Protein AF-A0A377WGK5-F1 (afdb_monomer_lite)

Structure (mmCIF, N/CA/C/O backbone):
data_AF-A0A377WGK5-F1
#
_entry.id   AF-A0A377WGK5-F1
#
loop_
_atom_site.group_PDB
_atom_site.id
_atom_site.type_symbol
_atom_site.label_atom_id
_atom_site.label_alt_id
_atom_site.label_comp_id
_atom_site.label_asym_id
_atom_site.label_entity_id
_atom_site.label_seq_id
_atom_site.pdbx_PDB_ins_code
_atom_site.Cartn_x
_atom_site.Cartn_y
_atom_site.Cartn_z
_atom_site.occupancy
_atom_site.B_iso_or_equiv
_atom_site.auth_seq_id
_atom_site.auth_comp_id
_atom_site.auth_asym_id
_atom_site.auth_atom_id
_atom_site.pdbx_PDB_model_num
ATOM 1 N N . MET A 1 1 ? -34.699 2.064 48.244 1.00 60.91 1 MET A N 1
ATOM 2 C CA . MET A 1 1 ? -34.444 1.030 47.220 1.00 60.91 1 MET A CA 1
ATOM 3 C C . MET A 1 1 ? -35.767 0.337 46.938 1.00 60.91 1 MET A C 1
ATOM 5 O O . MET A 1 1 ? -36.383 -0.138 47.883 1.00 60.91 1 MET A O 1
ATOM 9 N N . LYS A 1 2 ? -36.258 0.365 45.698 1.00 53.97 2 LYS A N 1
ATOM 10 C CA . LYS A 1 2 ? -37.488 -0.344 45.308 1.00 53.97 2 LYS A CA 1
ATOM 11 C C . LYS A 1 2 ? -37.060 -1.555 44.486 1.00 53.97 2 LYS A C 1
ATOM 13 O O . LYS A 1 2 ? -36.268 -1.407 43.558 1.00 53.97 2 LYS A O 1
ATOM 18 N N . VAL A 1 3 ? -37.519 -2.740 44.867 1.00 64.25 3 VAL A N 1
ATOM 19 C CA . VAL A 1 3 ? -37.313 -3.968 44.096 1.00 64.25 3 VAL A CA 1
ATOM 20 C C . VAL A 1 3 ? -38.584 -4.193 43.298 1.00 64.25 3 VAL A C 1
ATOM 22 O O . VAL A 1 3 ? -39.666 -4.269 43.876 1.00 64.25 3 VAL A O 1
ATOM 25 N N . GLU A 1 4 ? -38.460 -4.245 41.978 1.00 62.44 4 GLU A N 1
ATOM 26 C CA . GLU A 1 4 ? -39.562 -4.644 41.106 1.00 62.44 4 GLU A CA 1
ATOM 27 C C . GLU A 1 4 ? -39.314 -6.080 40.639 1.00 62.44 4 GLU A C 1
ATOM 29 O O . GLU A 1 4 ? -38.192 -6.452 40.284 1.00 62.44 4 GLU A O 1
ATOM 34 N N . THR A 1 5 ? -40.356 -6.907 40.672 1.00 58.53 5 THR A N 1
ATOM 35 C CA . THR A 1 5 ? -40.299 -8.280 40.169 1.00 58.53 5 THR A CA 1
ATOM 36 C C . THR A 1 5 ? -40.848 -8.290 38.748 1.00 58.53 5 THR A C 1
ATOM 38 O O . THR A 1 5 ? -42.031 -8.039 38.533 1.00 58.53 5 THR A O 1
ATOM 41 N N . VAL A 1 6 ? -39.995 -8.593 37.768 1.00 58.38 6 VAL A N 1
ATOM 42 C CA . VAL A 1 6 ? -40.409 -8.830 36.376 1.00 58.38 6 VAL A CA 1
ATOM 43 C C . VAL A 1 6 ? -40.090 -10.288 36.049 1.00 58.38 6 VAL A C 1
ATOM 45 O O . VAL A 1 6 ? -38.928 -10.688 36.089 1.00 58.38 6 VAL A O 1
ATOM 48 N N . ASN A 1 7 ? -41.115 -11.103 35.771 1.00 66.69 7 ASN A N 1
ATOM 49 C CA . ASN A 1 7 ? -40.999 -12.544 35.485 1.00 66.69 7 ASN A CA 1
ATOM 50 C C . ASN A 1 7 ? -40.177 -13.342 36.527 1.00 66.69 7 ASN A C 1
ATOM 52 O O . ASN A 1 7 ? -39.335 -14.161 36.166 1.00 66.69 7 ASN A O 1
ATOM 56 N N . GLY A 1 8 ? -40.376 -13.086 37.827 1.00 69.00 8 GLY A N 1
ATOM 57 C CA . GLY A 1 8 ? -39.708 -13.824 38.914 1.00 69.00 8 GLY A CA 1
ATOM 58 C C . GLY A 1 8 ? -38.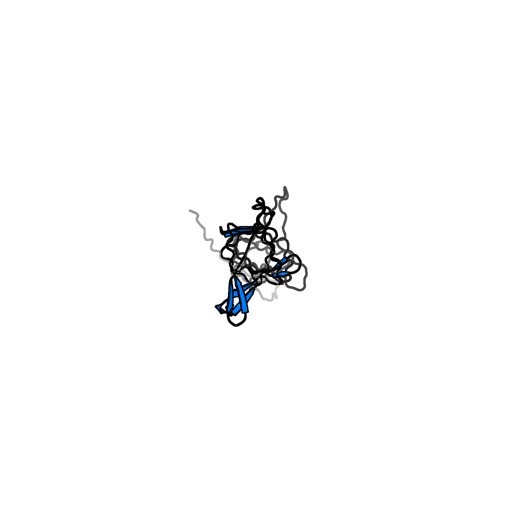241 -13.448 39.171 1.00 69.00 8 GLY A C 1
ATOM 59 O O . GLY A 1 8 ? -37.626 -13.999 40.080 1.00 69.00 8 GLY A O 1
ATOM 60 N N . LYS A 1 9 ? -37.675 -12.492 38.419 1.00 63.09 9 LYS A N 1
ATOM 61 C CA . LYS A 1 9 ? -36.360 -11.901 38.709 1.00 63.09 9 LYS A CA 1
ATOM 62 C C . LYS A 1 9 ? -36.531 -10.583 39.459 1.00 63.09 9 LYS A C 1
ATOM 64 O O . LYS A 1 9 ? -37.219 -9.678 38.988 1.00 63.09 9 LYS A O 1
ATOM 69 N N . ASN A 1 10 ? -35.872 -10.476 40.610 1.00 60.62 10 ASN A N 1
ATOM 70 C CA . ASN A 1 10 ? -35.786 -9.244 41.387 1.00 60.62 10 ASN A CA 1
ATOM 71 C C . ASN A 1 10 ? -34.774 -8.301 40.724 1.00 60.62 10 ASN A C 1
ATOM 73 O O . ASN A 1 10 ? -33.584 -8.609 40.681 1.00 60.62 10 ASN A O 1
ATOM 77 N N . VAL A 1 11 ? -35.231 -7.156 40.214 1.00 61.03 11 VAL A N 1
ATOM 78 C CA . VAL A 1 11 ? -34.357 -6.053 39.787 1.00 61.03 11 VAL A CA 1
ATOM 79 C C . VAL A 1 11 ? -34.409 -4.970 40.860 1.00 61.03 11 VAL A C 1
ATOM 81 O O . VAL A 1 11 ? -35.431 -4.317 41.064 1.00 61.03 11 VAL A O 1
ATOM 84 N N . GLY A 1 12 ? -33.315 -4.833 41.608 1.00 59.84 12 GLY A N 1
ATOM 85 C CA . GLY A 1 12 ? -33.169 -3.806 42.635 1.00 59.84 12 GLY A CA 1
ATOM 86 C C . GLY A 1 12 ? -32.758 -2.470 42.024 1.00 59.84 12 GLY A C 1
ATOM 87 O O . GLY A 1 12 ? -31.771 -2.405 41.297 1.00 59.84 12 GLY A O 1
ATOM 88 N N . ALA A 1 13 ? -33.493 -1.401 42.336 1.00 57.22 13 ALA A N 1
ATOM 89 C CA . ALA A 1 13 ? -33.131 -0.036 41.969 1.00 57.22 13 ALA A CA 1
ATOM 90 C C . ALA A 1 13 ? -32.652 0.745 43.205 1.00 57.22 13 ALA A C 1
ATOM 92 O O . ALA A 1 13 ? -33.430 1.024 44.128 1.00 57.22 13 ALA A O 1
ATOM 93 N N . GLY A 1 14 ? -31.367 1.101 43.212 1.00 57.69 14 GLY A N 1
ATOM 94 C CA . GLY A 1 14 ? -30.753 2.002 44.185 1.00 57.69 14 GLY A CA 1
ATOM 95 C C . GLY A 1 14 ? -29.230 1.951 44.120 1.00 57.69 14 GLY A C 1
ATOM 96 O O . GLY A 1 14 ? -28.654 0.869 44.162 1.00 57.69 14 GLY A O 1
ATOM 97 N N . ILE A 1 15 ? -28.597 3.119 44.029 1.00 71.12 15 ILE A N 1
ATOM 98 C CA . ILE A 1 15 ? -27.157 3.284 44.205 1.00 71.12 15 ILE A CA 1
ATOM 99 C C . ILE A 1 15 ? -26.920 4.393 45.231 1.00 71.12 15 ILE A C 1
ATOM 101 O O . ILE A 1 15 ? -27.541 5.453 45.147 1.00 71.12 15 ILE A O 1
ATOM 105 N N . TH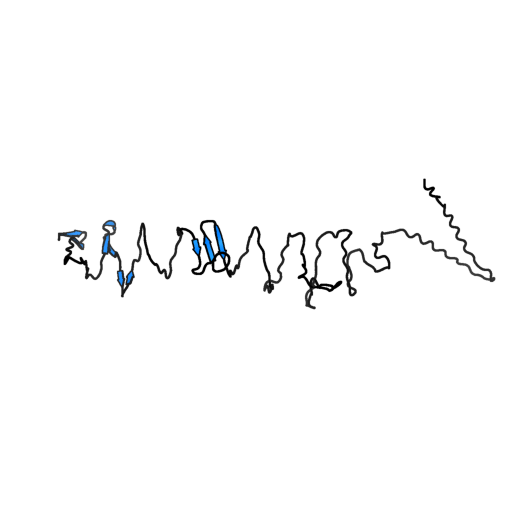R A 1 16 ? -26.056 4.142 46.211 1.00 63.62 16 THR A N 1
ATOM 106 C CA . THR A 1 16 ? -25.613 5.146 47.184 1.00 63.62 16 THR A CA 1
ATOM 107 C C . THR A 1 16 ? -24.106 5.280 47.046 1.00 63.62 16 THR A C 1
ATOM 109 O O . THR A 1 16 ? -23.391 4.286 47.129 1.00 63.62 16 THR A O 1
ATOM 112 N N . LEU A 1 17 ? -23.646 6.503 46.784 1.00 72.56 17 LEU A N 1
ATOM 113 C CA . LEU A 1 17 ? -22.239 6.853 46.608 1.00 72.56 17 LEU A CA 1
ATOM 114 C C . LEU A 1 17 ? -21.795 7.702 47.802 1.00 72.56 17 LEU A C 1
ATOM 116 O O . LEU A 1 17 ? -22.542 8.580 48.234 1.00 72.56 17 LEU A O 1
ATOM 120 N N . GLY A 1 18 ? -20.605 7.428 48.335 1.00 68.19 18 GLY A N 1
ATOM 121 C CA . GLY A 1 18 ? -19.986 8.198 49.414 1.00 68.19 18 GLY A CA 1
ATOM 122 C C . GLY A 1 18 ? -18.749 8.936 48.908 1.00 68.19 18 GLY A C 1
ATOM 123 O O . GLY A 1 18 ? -17.967 8.370 48.150 1.00 68.19 18 GLY A O 1
ATOM 124 N N . SER A 1 19 ? -18.574 10.189 49.326 1.00 74.50 19 SER A N 1
ATOM 125 C CA . SER A 1 19 ? -17.398 11.010 49.012 1.00 74.50 19 SER A CA 1
ATOM 126 C C . SER A 1 19 ? -16.736 11.489 50.299 1.00 74.50 19 SER A C 1
ATOM 128 O O . SER A 1 19 ? -17.445 11.911 51.214 1.00 74.50 19 SER A O 1
ATOM 130 N N . ASN A 1 20 ? -15.405 11.513 50.352 1.00 71.19 20 ASN A N 1
ATOM 131 C CA . ASN A 1 20 ? -14.659 12.093 51.478 1.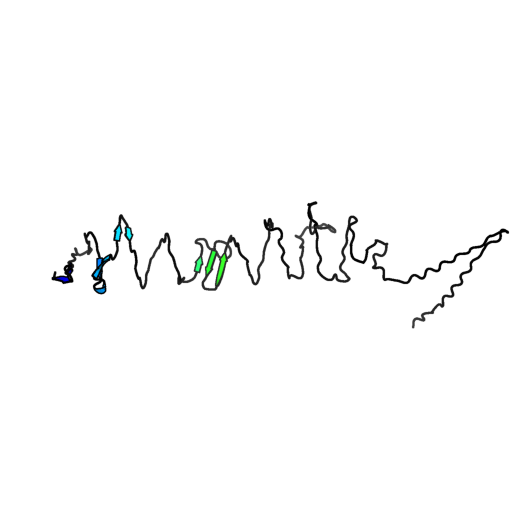00 71.19 20 ASN A CA 1
ATOM 132 C C . ASN A 1 20 ? -14.253 13.568 51.258 1.00 71.19 20 ASN A C 1
ATOM 134 O O . ASN A 1 20 ? -13.603 14.147 52.120 1.00 71.19 20 ASN A O 1
ATOM 138 N N . GLY A 1 21 ? -14.637 14.172 50.126 1.00 76.75 21 GLY A N 1
ATOM 139 C CA . GLY A 1 21 ? -14.318 15.559 49.764 1.00 76.75 21 GLY A CA 1
ATOM 140 C C . GLY A 1 21 ? -13.143 15.725 48.790 1.00 76.75 21 GLY A C 1
ATOM 141 O O . GLY A 1 21 ? -13.040 16.784 48.180 1.00 76.75 21 GLY A O 1
ATOM 142 N N . GLU A 1 22 ? -12.320 14.691 48.576 1.00 79.75 22 GLU A N 1
ATOM 143 C CA . GLU A 1 22 ? -11.186 14.711 47.630 1.00 79.75 22 GLU A CA 1
ATOM 144 C C . GLU A 1 22 ? -11.398 13.751 46.453 1.00 79.75 22 GLU A C 1
ATOM 146 O O . GLU A 1 22 ? -11.187 14.124 45.298 1.00 79.75 22 GLU A O 1
ATOM 151 N N . THR A 1 23 ? -11.887 12.537 46.726 1.00 64.31 23 THR A N 1
ATOM 152 C CA . THR A 1 23 ? -12.259 11.552 45.704 1.00 64.31 23 THR A CA 1
ATOM 153 C C . THR A 1 23 ? -13.622 10.934 46.014 1.00 64.31 23 THR A C 1
ATOM 155 O O . THR A 1 23 ? -14.060 10.828 47.163 1.00 64.31 23 THR A O 1
ATOM 158 N N . SER A 1 24 ? -14.356 10.578 44.961 1.00 75.50 24 SER A N 1
ATOM 159 C CA . SER A 1 24 ? -15.600 9.812 45.058 1.00 75.50 24 SER A CA 1
ATOM 160 C C . SER A 1 24 ? -15.409 8.539 44.260 1.00 75.50 24 SER A C 1
ATOM 162 O O . SER A 1 24 ? -15.395 8.586 43.031 1.00 75.50 24 SER A O 1
ATOM 164 N N . ASP A 1 25 ? -15.264 7.419 44.957 1.00 72.44 25 ASP A N 1
ATOM 165 C CA . ASP A 1 25 ? -15.084 6.122 44.323 1.00 72.44 25 ASP A CA 1
ATOM 166 C C . ASP A 1 25 ? -16.385 5.326 44.379 1.00 72.44 25 ASP A C 1
ATOM 168 O O . ASP A 1 25 ? -17.057 5.226 45.407 1.00 72.44 25 ASP A O 1
ATOM 172 N N . MET A 1 26 ? -16.737 4.731 43.245 1.00 75.31 26 MET A N 1
ATOM 173 C CA . MET A 1 26 ? -17.811 3.755 43.145 1.00 75.31 26 MET A CA 1
ATOM 174 C C . MET A 1 26 ? -17.182 2.391 42.876 1.00 75.31 26 MET A C 1
ATOM 176 O O . MET A 1 26 ? -16.823 2.082 41.742 1.00 75.31 26 MET A O 1
ATOM 180 N N . ILE A 1 27 ? -17.060 1.571 43.918 1.00 70.44 27 ILE A N 1
ATOM 181 C CA . ILE A 1 27 ? -16.514 0.216 43.814 1.00 70.44 27 ILE A CA 1
ATOM 182 C C . ILE A 1 27 ? -17.666 -0.774 43.952 1.00 70.44 27 ILE A C 1
ATOM 184 O O . ILE A 1 27 ? -18.364 -0.810 44.964 1.00 70.44 27 ILE A O 1
ATOM 188 N N . LEU A 1 28 ? -17.877 -1.575 42.912 1.00 73.31 28 LEU A N 1
ATOM 189 C CA . LEU A 1 28 ? -18.878 -2.635 42.892 1.00 73.31 28 LEU A CA 1
ATOM 190 C C . LEU A 1 28 ? -18.185 -3.972 43.173 1.00 73.31 28 LEU A C 1
ATOM 192 O O . LEU A 1 28 ? -17.463 -4.476 42.317 1.00 73.31 28 LEU A O 1
ATOM 196 N N . TYR A 1 29 ? -18.422 -4.557 44.348 1.00 64.56 29 TYR A N 1
ATOM 197 C CA . TYR A 1 29 ? -18.018 -5.934 44.641 1.00 64.56 29 TYR A CA 1
ATOM 198 C C . TYR A 1 29 ? -19.160 -6.878 44.260 1.00 64.56 29 TYR A C 1
ATOM 200 O O . TYR A 1 29 ? -20.094 -7.090 45.032 1.00 64.56 29 TYR A O 1
ATOM 208 N N . ALA A 1 30 ? -19.140 -7.367 43.024 1.00 63.91 30 ALA A N 1
ATOM 209 C CA . ALA A 1 30 ? -20.180 -8.238 42.494 1.00 63.91 30 ALA A CA 1
ATOM 210 C C . ALA A 1 30 ? -19.579 -9.252 41.522 1.00 63.91 30 ALA A C 1
ATOM 212 O O . ALA A 1 30 ? -18.737 -8.888 40.704 1.00 63.91 30 ALA A O 1
ATOM 213 N N . ASP A 1 31 ? -20.093 -10.483 41.541 1.00 69.50 31 ASP A N 1
ATOM 214 C CA . ASP A 1 31 ? -19.679 -11.536 40.604 1.00 69.50 31 ASP A CA 1
ATOM 215 C C . ASP A 1 31 ? -19.926 -11.143 39.136 1.00 69.50 31 ASP A C 1
ATOM 217 O O . ASP A 1 31 ? -19.254 -11.628 38.228 1.00 69.50 31 ASP A O 1
ATOM 221 N N . ARG A 1 32 ? -20.911 -10.265 38.871 1.00 73.00 32 ARG A N 1
ATOM 222 C CA . ARG A 1 32 ? -21.229 -9.782 37.521 1.00 73.00 32 ARG A CA 1
ATOM 223 C C . ARG A 1 32 ? -21.937 -8.426 37.522 1.00 73.00 32 ARG A C 1
ATOM 225 O O . ARG A 1 32 ? -22.980 -8.269 38.154 1.00 73.00 32 ARG A O 1
ATOM 232 N N . PHE A 1 33 ? -21.451 -7.492 36.701 1.00 82.69 33 PHE A N 1
ATOM 233 C CA . PHE A 1 33 ? -22.153 -6.249 36.360 1.00 82.69 33 PHE A CA 1
ATOM 234 C C . PHE A 1 33 ? -22.796 -6.357 34.967 1.00 82.69 33 PHE A C 1
ATOM 236 O O . PHE A 1 33 ? -22.125 -6.598 33.963 1.00 82.69 33 PHE A O 1
ATOM 243 N N . SER A 1 34 ? -24.122 -6.239 34.882 1.00 85.25 34 SER A N 1
ATOM 244 C CA . SER A 1 34 ? -24.874 -6.416 33.632 1.00 85.25 34 SER A CA 1
ATOM 245 C C . SER A 1 34 ? -26.076 -5.485 33.551 1.00 85.25 34 SER A C 1
ATOM 247 O O . SER A 1 34 ? -26.747 -5.240 34.551 1.00 85.25 34 SER A O 1
ATOM 249 N N . LEU A 1 35 ? -26.392 -5.026 32.342 1.00 87.31 35 LEU A N 1
ATOM 250 C CA . LEU A 1 35 ? -27.623 -4.298 32.048 1.00 87.31 35 LEU A CA 1
ATOM 251 C C . LEU A 1 35 ? -28.720 -5.284 31.651 1.00 87.31 35 LEU A C 1
ATOM 253 O O . LEU A 1 35 ? -28.507 -6.168 30.821 1.00 87.31 35 LEU A O 1
ATOM 257 N N . PHE A 1 36 ? -29.914 -5.143 32.224 1.00 84.25 36 PHE A N 1
ATOM 258 C CA . PHE A 1 36 ? -31.048 -5.983 31.851 1.00 84.25 36 PHE A CA 1
ATOM 259 C C . PHE A 1 36 ? -31.696 -5.472 30.561 1.00 84.25 36 PHE A C 1
ATOM 261 O O . PHE A 1 36 ? -32.239 -4.368 30.515 1.00 84.25 36 PHE A O 1
ATOM 268 N N . ASN A 1 37 ? -31.673 -6.289 29.511 1.00 85.50 37 ASN A N 1
ATOM 269 C CA . ASN A 1 37 ? -32.412 -6.032 28.286 1.00 85.50 37 ASN A CA 1
ATOM 270 C C . ASN A 1 37 ? -33.849 -6.541 28.455 1.00 85.50 37 ASN A C 1
ATOM 272 O O . ASN A 1 37 ? -34.109 -7.741 28.357 1.00 85.50 37 ASN A O 1
ATOM 276 N N . ARG A 1 38 ? -34.792 -5.618 28.683 1.00 82.88 38 ARG A N 1
ATOM 277 C CA . ARG A 1 38 ? -36.216 -5.947 28.862 1.00 82.88 38 ARG A CA 1
ATOM 278 C C . ARG A 1 38 ? -36.824 -6.651 27.647 1.00 82.88 38 ARG A C 1
ATOM 280 O O . ARG A 1 38 ? -37.652 -7.531 27.841 1.00 82.88 38 ARG A O 1
ATOM 287 N N . ASN A 1 39 ? -36.395 -6.312 26.432 1.00 88.94 39 ASN A N 1
ATOM 288 C CA . ASN A 1 39 ? -36.940 -6.900 25.205 1.00 88.94 39 ASN A CA 1
ATOM 289 C C . ASN A 1 39 ? -36.546 -8.376 25.059 1.00 88.94 39 ASN A C 1
ATOM 291 O O . ASN A 1 39 ? -37.340 -9.177 24.581 1.00 88.94 39 ASN A O 1
ATOM 295 N N . ASN A 1 40 ? -35.345 -8.736 25.523 1.00 84.88 40 ASN A N 1
ATOM 296 C CA . ASN A 1 40 ? -34.815 -10.098 25.423 1.00 84.88 40 ASN A CA 1
ATOM 297 C C . ASN A 1 40 ? -34.914 -10.879 26.749 1.00 84.88 40 ASN A C 1
ATOM 299 O O . ASN A 1 40 ? -34.470 -12.021 26.816 1.00 84.88 40 ASN A O 1
ATOM 303 N N . ALA A 1 41 ? -35.451 -10.264 27.812 1.00 86.25 41 ALA A N 1
ATOM 304 C CA . ALA A 1 41 ? -35.527 -10.795 29.180 1.00 86.25 41 ALA A CA 1
ATOM 305 C C . ALA A 1 41 ? -34.191 -11.338 29.747 1.00 86.25 41 ALA A C 1
ATOM 307 O O . ALA A 1 41 ? -34.163 -12.204 30.632 1.00 86.25 41 ALA A O 1
ATOM 308 N N . THR A 1 42 ? -33.065 -10.817 29.254 1.00 85.25 42 THR A N 1
ATOM 309 C CA . THR A 1 42 ? -31.711 -11.293 29.562 1.00 85.25 42 THR A CA 1
ATOM 310 C C . THR A 1 42 ? -30.852 -10.178 30.148 1.00 85.25 42 THR A C 1
ATOM 312 O O . THR A 1 42 ? -31.040 -8.998 29.863 1.00 85.25 42 THR A O 1
ATOM 315 N N . ALA A 1 43 ? -29.892 -10.554 30.993 1.00 85.25 43 ALA A N 1
ATOM 316 C CA . ALA A 1 43 ? -28.869 -9.638 31.487 1.00 85.25 43 ALA A CA 1
ATOM 317 C C . ALA A 1 43 ? -27.656 -9.686 30.547 1.00 85.25 43 ALA A C 1
ATOM 319 O O . ALA A 1 43 ? -27.137 -10.771 30.287 1.00 85.25 43 ALA A O 1
ATOM 320 N N . VAL A 1 44 ? -27.225 -8.528 30.049 1.00 86.19 44 VAL A N 1
ATOM 321 C CA . VAL A 1 44 ? -26.086 -8.358 29.140 1.00 86.19 44 VAL A CA 1
ATOM 322 C C . VAL A 1 44 ? -24.914 -7.767 29.931 1.00 86.19 44 VAL A C 1
ATOM 324 O O . VAL A 1 44 ? -25.057 -6.656 30.453 1.00 86.19 44 VAL A O 1
ATOM 327 N N . PRO A 1 45 ? -23.777 -8.471 30.069 1.00 86.50 45 PRO A N 1
ATOM 328 C CA . PRO A 1 45 ? -22.599 -7.917 30.729 1.00 86.50 45 PRO A CA 1
ATOM 329 C C . PRO A 1 45 ? -22.078 -6.702 29.960 1.00 86.50 45 PRO A C 1
ATOM 331 O O . PRO A 1 45 ? -22.019 -6.717 28.734 1.00 86.50 45 PRO A O 1
ATOM 334 N N . VAL A 1 46 ? -21.735 -5.635 30.686 1.00 87.12 46 VAL A N 1
ATOM 335 C CA . VAL A 1 46 ? -21.191 -4.408 30.071 1.00 87.12 46 VAL A CA 1
ATOM 336 C C . VAL A 1 46 ? -19.720 -4.606 29.713 1.00 87.12 46 VAL A C 1
ATOM 338 O O . VAL A 1 46 ? -19.285 -4.214 28.636 1.00 87.12 46 VAL A O 1
ATOM 341 N N . MET A 1 47 ? -18.979 -5.230 30.627 1.00 90.19 47 MET A N 1
ATOM 342 C CA . MET A 1 47 ? -17.585 -5.652 30.506 1.00 90.19 47 MET A CA 1
ATOM 343 C C . MET A 1 47 ? -17.412 -6.916 31.357 1.00 90.19 47 MET A C 1
ATOM 345 O O . MET A 1 47 ? -18.149 -7.103 32.331 1.00 90.19 47 MET A O 1
ATOM 349 N N . VAL A 1 48 ? -16.455 -7.770 31.005 1.00 85.81 48 VAL A N 1
ATOM 350 C CA . VAL A 1 48 ? -16.067 -8.944 31.800 1.00 85.81 48 VAL A CA 1
ATOM 351 C C . VAL A 1 48 ? -14.665 -8.707 32.341 1.00 85.81 48 VAL A C 1
ATOM 353 O O . VAL A 1 48 ? -13.764 -8.391 31.572 1.00 85.81 48 VAL A O 1
ATOM 356 N N . ALA A 1 49 ? -14.493 -8.820 33.655 1.00 85.06 49 ALA A N 1
ATOM 357 C CA . ALA A 1 49 ? -13.177 -8.795 34.278 1.00 85.06 49 ALA A CA 1
ATOM 358 C C . ALA A 1 49 ? -12.666 -10.232 34.385 1.00 85.06 49 ALA A C 1
ATOM 360 O O . ALA A 1 49 ? -13.300 -11.061 35.036 1.00 85.06 49 ALA A O 1
ATOM 361 N N . GLU A 1 50 ? -11.539 -10.523 33.746 1.00 83.56 50 GLU A N 1
ATOM 362 C CA . GLU A 1 50 ? -10.878 -11.823 33.835 1.00 83.56 50 GLU A CA 1
ATOM 363 C C . GLU A 1 50 ? -9.370 -11.592 33.985 1.00 83.56 50 GLU A C 1
ATOM 365 O O . GLU A 1 50 ? -8.740 -10.887 33.196 1.00 83.56 50 GLU A O 1
ATOM 370 N N . GLY A 1 51 ? -8.792 -12.118 35.069 1.00 85.19 51 GLY A N 1
ATOM 371 C CA . GLY A 1 51 ? -7.418 -11.801 35.460 1.00 85.19 51 GLY A CA 1
ATOM 372 C C . GLY A 1 51 ? -7.224 -10.305 35.735 1.00 85.19 51 GLY A C 1
ATOM 373 O O . GLY A 1 51 ? -7.936 -9.722 36.550 1.00 85.19 51 GLY A O 1
ATOM 374 N N . ASN A 1 52 ? -6.253 -9.695 35.050 1.00 86.81 52 ASN A N 1
ATOM 375 C CA . ASN A 1 52 ? -5.930 -8.266 35.157 1.00 86.81 52 ASN A CA 1
ATOM 376 C C . ASN A 1 52 ? -6.465 -7.443 33.967 1.00 86.81 52 ASN A C 1
ATOM 378 O O . ASN A 1 52 ? -5.989 -6.333 33.728 1.00 86.81 52 ASN A O 1
ATOM 382 N N . GLU A 1 53 ? -7.421 -7.981 33.203 1.00 86.06 53 GLU A N 1
ATOM 383 C CA . GLU A 1 53 ? -7.932 -7.365 31.976 1.00 86.06 53 GLU A CA 1
ATOM 384 C C . GLU A 1 53 ? -9.462 -7.214 31.998 1.00 86.06 53 GLU A C 1
ATOM 386 O O . GLU A 1 53 ? -10.187 -7.944 32.678 1.00 86.06 53 GLU A O 1
ATOM 391 N N . LEU A 1 54 ? -9.951 -6.225 31.243 1.00 87.94 54 LEU A N 1
ATOM 392 C CA . LEU A 1 54 ? -11.372 -6.012 30.974 1.00 87.94 54 LEU A CA 1
ATOM 393 C C . LEU A 1 54 ? -11.660 -6.343 29.510 1.00 87.94 54 LEU A C 1
ATOM 395 O O . LEU A 1 54 ? -11.078 -5.742 28.607 1.00 87.94 54 LEU A O 1
ATOM 399 N N . TYR A 1 55 ? -12.607 -7.247 29.284 1.00 87.62 55 TYR A N 1
ATOM 400 C CA . TYR A 1 55 ? -13.011 -7.704 27.961 1.00 87.62 55 TYR A CA 1
ATOM 401 C C . TYR A 1 55 ? -14.392 -7.169 27.583 1.00 87.62 55 TYR A C 1
ATOM 403 O O . TYR A 1 55 ? -15.316 -7.104 28.401 1.00 87.62 55 TYR A O 1
ATOM 411 N N . ILE A 1 56 ? -14.534 -6.818 26.307 1.00 89.62 56 ILE A N 1
ATOM 412 C CA . ILE A 1 56 ? -15.799 -6.465 25.665 1.00 89.62 56 ILE A CA 1
ATOM 413 C C . ILE A 1 56 ? -15.928 -7.347 24.425 1.00 89.62 56 ILE A C 1
ATOM 415 O O . ILE A 1 56 ? -15.185 -7.166 23.467 1.00 89.62 56 ILE A O 1
ATOM 419 N N . ASP A 1 57 ? -16.879 -8.279 24.444 1.00 85.12 57 ASP A N 1
ATOM 420 C CA . ASP A 1 57 ? -17.115 -9.213 23.333 1.00 85.12 57 ASP A CA 1
ATOM 421 C C . ASP A 1 57 ? -17.715 -8.500 22.107 1.00 85.12 57 ASP A C 1
ATOM 423 O O . ASP A 1 57 ? -17.284 -8.663 20.969 1.00 85.12 57 ASP A O 1
ATOM 427 N N . THR A 1 58 ? -18.702 -7.626 22.325 1.00 84.94 58 THR A N 1
ATOM 428 C CA . THR A 1 58 ? -19.290 -6.802 21.261 1.00 84.94 58 THR A CA 1
ATOM 429 C C . THR A 1 58 ? -19.696 -5.438 21.804 1.00 84.94 58 THR A C 1
ATOM 431 O O . THR A 1 58 ? -20.470 -5.340 22.753 1.00 84.94 58 THR A O 1
ATOM 434 N N . ALA A 1 59 ? -19.237 -4.366 21.156 1.00 87.38 59 ALA A N 1
ATOM 435 C CA . ALA A 1 59 ? -19.692 -3.008 21.437 1.00 87.38 59 ALA A CA 1
ATOM 436 C C . ALA A 1 59 ? -19.929 -2.210 20.156 1.00 87.38 59 ALA A C 1
ATOM 438 O O . ALA A 1 59 ? -19.177 -2.286 19.186 1.00 87.38 59 ALA A O 1
ATOM 439 N N . ARG A 1 60 ? -20.974 -1.379 20.177 1.00 86.69 60 ARG A N 1
ATOM 440 C CA . ARG A 1 60 ? -21.204 -0.339 19.171 1.00 86.69 60 ARG A CA 1
ATOM 441 C C . ARG A 1 60 ? -20.769 0.994 19.763 1.00 86.69 60 ARG A C 1
ATOM 443 O O . ARG A 1 60 ? -21.482 1.564 20.582 1.00 86.69 60 ARG A O 1
ATOM 450 N N . ILE A 1 61 ? -19.616 1.497 19.339 1.00 89.12 61 ILE A N 1
ATOM 451 C CA . ILE A 1 61 ? -19.081 2.785 19.792 1.00 89.12 61 ILE A CA 1
ATOM 452 C C . ILE A 1 61 ? -19.300 3.809 18.678 1.00 89.12 61 ILE A C 1
ATOM 454 O O . ILE A 1 61 ? -18.820 3.621 17.564 1.00 89.12 61 ILE A O 1
ATOM 458 N N . LYS A 1 62 ? -20.050 4.885 18.954 1.00 90.19 62 LYS A N 1
ATOM 459 C CA . LYS A 1 62 ? -20.352 5.916 17.943 1.00 90.19 62 LYS A CA 1
ATOM 460 C C . LYS A 1 62 ? -19.109 6.728 17.573 1.00 90.19 62 LYS A C 1
ATOM 462 O O . LYS A 1 62 ? -18.838 6.906 16.394 1.00 90.19 62 LYS A O 1
ATOM 467 N N . ASN A 1 63 ? -18.379 7.195 18.586 1.00 85.38 63 ASN A N 1
ATOM 468 C CA . ASN A 1 63 ? -17.128 7.938 18.462 1.00 85.38 63 ASN A CA 1
ATOM 469 C C . ASN A 1 63 ? -16.155 7.403 19.518 1.00 85.38 63 ASN A C 1
ATOM 471 O O . ASN A 1 63 ? -16.519 7.345 20.691 1.00 85.38 63 ASN A O 1
ATOM 475 N N . SER A 1 64 ? -14.948 7.020 19.109 1.00 89.19 64 SER A N 1
ATOM 476 C CA . SER A 1 64 ? -13.880 6.577 20.011 1.00 89.19 64 SER A CA 1
ATOM 477 C C . SER A 1 64 ? -12.680 7.514 19.880 1.00 89.19 64 SER A C 1
ATOM 479 O O . SER A 1 64 ? -12.364 7.941 18.770 1.00 89.19 64 SER A O 1
ATOM 481 N N . SER A 1 65 ? -12.023 7.830 20.996 1.00 90.50 65 SER A N 1
ATOM 482 C CA . SER A 1 65 ? -10.753 8.560 21.042 1.00 90.50 65 SER A CA 1
ATOM 483 C C . SER A 1 65 ? -9.790 7.764 21.913 1.00 90.50 65 SER A C 1
ATOM 485 O O . SER A 1 65 ? -10.045 7.585 23.102 1.00 90.50 65 SER A O 1
ATOM 487 N N . LEU A 1 66 ? -8.720 7.246 21.313 1.00 89.56 66 LEU A N 1
ATOM 488 C CA . LEU A 1 66 ? -7.717 6.418 21.981 1.00 89.56 66 LEU A CA 1
ATOM 489 C C . LEU A 1 66 ? -6.337 7.027 21.723 1.00 89.56 66 LEU A C 1
ATOM 491 O O . LEU A 1 66 ? -5.975 7.244 20.569 1.00 89.56 66 LEU A O 1
ATOM 495 N N . THR A 1 67 ? -5.563 7.284 22.779 1.00 90.75 67 THR A N 1
ATOM 496 C CA . THR A 1 67 ? -4.213 7.870 22.659 1.00 90.75 67 THR A CA 1
ATOM 497 C C . THR A 1 67 ? -3.223 6.895 22.023 1.00 90.75 67 THR A C 1
ATOM 499 O O . THR A 1 67 ? -2.464 7.268 21.134 1.00 90.75 67 THR A O 1
ATOM 502 N N . SER A 1 68 ? -3.261 5.634 22.456 1.00 85.38 68 SER A N 1
ATOM 503 C CA . SER A 1 68 ? -2.432 4.543 21.943 1.00 85.38 68 SER A CA 1
ATOM 504 C C . SER A 1 68 ? -3.278 3.284 21.892 1.00 85.38 68 SER A C 1
ATOM 506 O O . SER A 1 68 ? -3.953 2.953 22.862 1.00 85.38 68 SER A O 1
ATOM 508 N N . THR A 1 69 ? -3.237 2.574 20.769 1.00 87.62 69 THR A N 1
ATOM 509 C CA . THR A 1 69 ? -3.980 1.321 20.594 1.00 87.62 69 THR A CA 1
ATOM 510 C C . THR A 1 69 ? -3.013 0.239 20.139 1.00 87.62 69 THR A C 1
ATOM 512 O O . THR A 1 69 ? -2.264 0.444 19.186 1.00 87.62 69 THR A O 1
ATOM 515 N N . LYS A 1 70 ? -3.028 -0.912 20.814 1.00 84.44 70 LYS A N 1
ATOM 516 C CA . LYS A 1 70 ? -2.392 -2.143 20.336 1.00 84.44 70 LYS A CA 1
ATOM 517 C C . LYS A 1 70 ? -3.503 -3.081 19.889 1.00 84.44 70 LYS A C 1
ATOM 519 O O . LYS A 1 70 ? -4.415 -3.353 20.659 1.00 84.44 70 LYS A O 1
ATOM 524 N N . ILE A 1 71 ? -3.431 -3.538 18.648 1.00 88.12 71 ILE A N 1
ATOM 525 C CA . ILE A 1 71 ? -4.372 -4.498 18.075 1.00 88.12 71 ILE A CA 1
ATOM 526 C C . ILE A 1 71 ? -3.538 -5.727 17.730 1.00 88.12 71 ILE A C 1
ATOM 528 O O . ILE A 1 71 ? -2.630 -5.609 16.910 1.00 88.12 71 ILE A O 1
ATOM 532 N N . ALA A 1 72 ? -3.790 -6.858 18.396 1.00 86.44 72 ALA A N 1
ATOM 533 C CA . ALA A 1 72 ? -3.124 -8.121 18.070 1.00 86.44 72 ALA A CA 1
ATOM 534 C C . ALA A 1 72 ? -3.639 -8.642 16.722 1.00 86.44 72 ALA A C 1
ATOM 536 O O . ALA A 1 72 ? -2.867 -8.767 15.778 1.00 86.44 72 ALA A O 1
ATOM 537 N N . ASP A 1 73 ? -4.961 -8.789 16.618 1.00 83.38 73 ASP A N 1
ATOM 538 C CA . ASP A 1 73 ? -5.677 -9.145 15.399 1.00 83.38 73 ASP A CA 1
ATOM 539 C C . ASP A 1 73 ? -6.906 -8.240 15.262 1.00 83.38 73 ASP A C 1
ATOM 541 O O . ASP A 1 73 ? -7.690 -8.082 16.198 1.00 83.38 73 ASP A O 1
ATOM 545 N N . GLY A 1 74 ? -7.080 -7.603 14.105 1.00 81.44 74 GLY A N 1
ATOM 546 C CA . GLY A 1 74 ? -8.219 -6.723 13.864 1.00 81.44 74 GLY A CA 1
ATOM 547 C C . GLY A 1 74 ? -8.542 -6.591 12.385 1.00 81.44 74 GLY A C 1
ATOM 548 O O . GLY A 1 74 ? -7.658 -6.370 11.561 1.00 81.44 74 GLY A O 1
ATOM 549 N N . SER A 1 75 ? -9.827 -6.702 12.048 1.00 82.88 75 SER A N 1
ATOM 550 C CA . SER A 1 75 ? -10.342 -6.369 10.719 1.00 82.88 75 SER A CA 1
ATOM 551 C C . SER A 1 75 ? -10.784 -4.910 10.709 1.00 82.88 75 SER A C 1
ATOM 553 O O . SER A 1 75 ? -11.700 -4.521 11.434 1.00 82.88 75 SER A O 1
ATOM 555 N N . ILE A 1 76 ? -10.133 -4.095 9.882 1.00 86.19 76 ILE A N 1
ATOM 556 C CA . ILE A 1 76 ? -10.500 -2.696 9.667 1.00 86.19 76 ILE A CA 1
ATOM 557 C C . ILE A 1 76 ? -10.987 -2.576 8.225 1.00 86.19 76 ILE A C 1
ATOM 559 O O . ILE A 1 76 ? -10.195 -2.674 7.294 1.00 86.19 76 ILE A O 1
ATOM 563 N N . THR A 1 77 ? -12.292 -2.383 8.031 1.00 82.69 77 THR A N 1
ATOM 564 C CA . THR A 1 77 ? -12.896 -2.360 6.689 1.00 82.69 77 THR A CA 1
ATOM 565 C C . THR A 1 77 ? -12.609 -1.056 5.949 1.00 82.69 77 THR A C 1
ATOM 567 O O . THR A 1 77 ? -11.932 -1.061 4.928 1.00 82.69 77 THR A O 1
ATOM 570 N N . ASN A 1 78 ? -13.100 0.077 6.456 1.00 74.50 78 ASN A N 1
ATOM 571 C CA . ASN A 1 78 ? -12.890 1.389 5.845 1.00 74.50 78 ASN A CA 1
ATOM 572 C C . ASN A 1 78 ? -12.358 2.383 6.883 1.00 74.50 78 ASN A C 1
ATOM 574 O O . ASN A 1 78 ? -13.124 3.048 7.584 1.00 74.50 78 ASN A O 1
ATOM 578 N N . ALA A 1 79 ? -11.033 2.478 6.993 1.00 80.38 79 ALA A N 1
ATOM 579 C CA . ALA A 1 79 ? -10.385 3.450 7.866 1.00 80.38 79 ALA A CA 1
ATOM 580 C C . ALA A 1 79 ? -10.400 4.849 7.229 1.00 80.38 79 ALA A C 1
ATOM 582 O O . ALA A 1 79 ? -9.836 5.067 6.156 1.00 80.38 79 ALA A O 1
ATOM 583 N N . LYS A 1 80 ? -10.978 5.840 7.918 1.00 79.12 80 LYS A N 1
ATOM 584 C CA . LYS A 1 80 ? -10.792 7.254 7.561 1.00 79.12 80 LYS A CA 1
ATOM 585 C C . LYS A 1 80 ? -9.440 7.735 8.087 1.00 79.12 80 LYS A C 1
ATOM 587 O O . LYS A 1 80 ? -9.336 8.233 9.199 1.00 79.12 80 LYS A O 1
ATOM 592 N N . ILE A 1 81 ? -8.405 7.575 7.272 1.00 83.50 81 ILE A N 1
ATOM 593 C CA . ILE A 1 81 ? -7.045 8.038 7.582 1.00 83.50 81 ILE A CA 1
ATOM 594 C C . ILE A 1 81 ? -6.966 9.543 7.330 1.00 83.50 81 ILE A C 1
ATOM 596 O O . ILE A 1 81 ? -7.439 10.000 6.293 1.00 83.50 81 ILE A O 1
ATOM 600 N N . GLY A 1 82 ? -6.406 10.318 8.260 1.00 85.81 82 GLY A N 1
ATOM 601 C CA . GLY A 1 82 ? -6.334 11.779 8.144 1.00 85.81 82 GLY A CA 1
ATOM 602 C C . GLY A 1 82 ? -5.539 12.233 6.919 1.00 85.81 82 GLY A C 1
ATOM 603 O O . GLY A 1 82 ? -6.124 12.758 5.975 1.00 85.81 82 GLY A O 1
ATOM 604 N N . ASN A 1 83 ? -4.226 11.979 6.923 1.00 89.88 83 ASN A N 1
ATOM 605 C CA . ASN A 1 83 ? -3.304 12.465 5.892 1.00 89.88 83 ASN A CA 1
ATOM 606 C C . ASN A 1 83 ? -2.603 11.327 5.126 1.00 89.88 83 ASN A C 1
ATOM 608 O O . ASN A 1 83 ? -2.709 11.229 3.905 1.00 89.88 83 ASN A O 1
ATOM 612 N N . GLU A 1 84 ? -1.924 10.426 5.839 1.00 94.50 84 GLU A N 1
ATOM 613 C CA . GLU A 1 84 ? -1.061 9.399 5.241 1.00 94.50 84 GLU A CA 1
ATOM 614 C C . GLU A 1 84 ? -0.836 8.208 6.181 1.00 94.50 84 GLU A C 1
ATOM 616 O O . GLU A 1 84 ? -1.049 8.312 7.390 1.00 94.50 84 GLU A O 1
ATOM 621 N N . ILE A 1 85 ? -0.366 7.095 5.615 1.00 95.50 85 ILE A N 1
ATOM 622 C CA . ILE A 1 85 ? 0.282 5.995 6.340 1.00 95.50 85 ILE A CA 1
ATOM 623 C C . ILE A 1 85 ? 1.750 5.978 5.923 1.00 95.50 85 ILE A C 1
ATOM 625 O O . ILE A 1 85 ? 2.046 6.087 4.733 1.00 95.50 85 ILE A O 1
ATOM 629 N N . ARG A 1 86 ? 2.672 5.829 6.875 1.00 96.25 86 ARG A N 1
ATOM 630 C CA . ARG A 1 86 ? 4.112 5.797 6.596 1.00 96.25 86 ARG A CA 1
ATOM 631 C C . ARG A 1 86 ? 4.887 4.976 7.617 1.00 96.25 86 ARG A C 1
ATOM 633 O O . ARG A 1 86 ? 4.390 4.732 8.716 1.00 96.25 86 ARG A O 1
ATOM 640 N N . SER A 1 87 ? 6.116 4.602 7.270 1.00 97.00 87 SER A N 1
ATOM 641 C CA . SER A 1 87 ? 7.076 4.072 8.239 1.00 97.00 87 SER A CA 1
ATOM 642 C C . SER A 1 87 ? 7.524 5.150 9.234 1.00 97.00 87 SER A C 1
ATOM 644 O O . SER A 1 87 ? 7.480 6.349 8.947 1.00 97.00 87 SER A O 1
ATOM 646 N N . ASN A 1 88 ? 7.985 4.720 10.411 1.00 95.94 88 ASN A N 1
ATOM 647 C CA . ASN A 1 88 ? 8.445 5.624 11.473 1.00 95.94 88 ASN A CA 1
ATOM 648 C C . ASN A 1 88 ? 9.691 6.439 11.081 1.00 95.94 88 ASN A C 1
ATOM 650 O O . ASN A 1 88 ? 9.912 7.520 11.614 1.00 95.94 88 ASN A O 1
ATOM 654 N N . ASP A 1 89 ? 10.507 5.919 10.167 1.00 96.19 89 ASP A N 1
ATOM 655 C CA . ASP A 1 89 ? 11.777 6.493 9.716 1.00 96.19 89 ASP A CA 1
ATOM 656 C C . ASP A 1 89 ? 11.680 7.214 8.361 1.00 96.19 89 ASP A C 1
ATOM 658 O O . ASP A 1 89 ? 12.710 7.580 7.791 1.00 96.19 89 ASP A O 1
ATOM 662 N N . PHE A 1 90 ? 10.465 7.399 7.830 1.00 97.12 90 PHE A N 1
ATOM 663 C CA . PHE A 1 90 ? 10.240 7.981 6.509 1.00 97.12 90 PHE A CA 1
ATOM 664 C C . PHE A 1 90 ? 10.905 9.358 6.358 1.00 97.12 90 PHE A C 1
ATOM 666 O O . PHE A 1 90 ? 10.667 10.275 7.146 1.00 97.12 90 PHE A O 1
ATOM 673 N N . VAL A 1 91 ? 11.708 9.499 5.301 1.00 96.56 91 VAL A N 1
ATOM 674 C CA . VAL A 1 91 ? 12.283 10.765 4.832 1.00 96.56 91 VAL A CA 1
ATOM 675 C C . VAL A 1 91 ? 12.131 10.806 3.320 1.00 96.56 91 VAL A C 1
ATOM 677 O O . VAL A 1 91 ? 12.602 9.900 2.627 1.00 96.56 91 VAL A O 1
ATOM 680 N N . ASP A 1 92 ? 11.493 11.868 2.838 1.00 96.12 92 ASP A N 1
ATOM 681 C CA . ASP A 1 92 ? 11.165 12.077 1.429 1.00 96.12 92 ASP A CA 1
ATOM 682 C C . ASP A 1 92 ? 12.386 11.874 0.516 1.00 96.12 92 ASP A C 1
ATOM 684 O O . ASP A 1 92 ? 13.469 12.401 0.778 1.00 96.12 92 ASP A O 1
ATOM 688 N N . GLY A 1 93 ? 12.234 11.037 -0.514 1.00 94.69 93 GLY A N 1
ATOM 689 C CA . GLY A 1 93 ? 13.288 10.741 -1.489 1.00 94.69 93 GLY A CA 1
ATOM 690 C C . GLY A 1 93 ? 14.513 9.980 -0.957 1.00 94.69 93 GLY A C 1
ATOM 691 O O . GLY A 1 93 ? 15.466 9.789 -1.711 1.00 94.69 93 GLY A O 1
ATOM 692 N N . SER A 1 94 ? 14.526 9.541 0.309 1.00 95.50 94 SER A N 1
ATOM 693 C CA . SER A 1 94 ? 15.722 8.960 0.941 1.00 95.50 94 SER A CA 1
ATOM 694 C C . SER A 1 94 ? 15.493 7.605 1.616 1.00 95.50 94 SER A C 1
ATOM 696 O O . SER A 1 94 ? 16.232 6.656 1.344 1.00 95.50 94 SER A O 1
ATOM 698 N N . ARG A 1 95 ? 14.499 7.484 2.507 1.00 96.06 95 ARG A N 1
ATOM 699 C CA . ARG A 1 95 ? 14.256 6.248 3.276 1.00 96.06 95 ARG A CA 1
ATOM 700 C C . ARG A 1 95 ? 12.792 6.059 3.658 1.00 96.06 95 ARG A C 1
ATOM 702 O O . ARG A 1 95 ? 12.009 7.003 3.666 1.00 96.06 95 ARG A O 1
ATOM 709 N N . GLY A 1 96 ? 12.458 4.824 4.026 1.00 97.00 96 GLY A N 1
ATOM 710 C CA . GLY A 1 96 ? 11.122 4.441 4.468 1.00 97.00 96 GLY A CA 1
ATOM 711 C C . GLY A 1 96 ? 10.106 4.295 3.335 1.00 97.00 96 GLY A C 1
ATOM 712 O O . GLY A 1 96 ? 10.456 4.172 2.158 1.00 97.00 96 GLY A O 1
ATOM 713 N N . TRP A 1 97 ? 8.829 4.279 3.709 1.00 98.06 97 TRP A N 1
ATOM 714 C CA . TRP A 1 97 ? 7.705 4.253 2.773 1.00 98.06 97 TRP A CA 1
ATOM 715 C C . TRP A 1 97 ? 6.556 5.138 3.257 1.00 98.06 97 TRP A C 1
ATOM 717 O O . TRP A 1 97 ? 6.407 5.369 4.458 1.00 98.06 97 TRP A O 1
ATOM 727 N N . ARG A 1 98 ? 5.740 5.621 2.318 1.00 97.31 98 ARG A N 1
ATOM 728 C CA . ARG A 1 98 ? 4.580 6.488 2.556 1.00 97.31 98 ARG A CA 1
ATOM 729 C C . ARG A 1 98 ? 3.506 6.261 1.495 1.00 97.31 98 ARG A C 1
ATOM 731 O O . ARG A 1 98 ? 3.829 6.133 0.317 1.00 97.31 98 ARG A O 1
ATOM 738 N N . ILE A 1 99 ? 2.244 6.297 1.917 1.00 96.50 99 ILE A N 1
ATOM 739 C CA . ILE A 1 99 ? 1.046 6.354 1.070 1.00 96.50 99 ILE A CA 1
ATOM 740 C C . ILE A 1 99 ? 0.176 7.501 1.577 1.00 96.50 99 ILE A C 1
ATOM 742 O O . ILE A 1 99 ? -0.249 7.484 2.735 1.00 96.50 99 ILE A O 1
ATOM 746 N N . ALA A 1 100 ? -0.105 8.483 0.727 1.00 94.62 100 ALA A N 1
ATOM 747 C CA . ALA A 1 100 ? -0.842 9.676 1.119 1.00 94.62 100 ALA A CA 1
ATOM 748 C C . ALA A 1 100 ? -2.173 9.856 0.395 1.00 94.62 100 ALA A C 1
ATOM 750 O O . ALA A 1 100 ? -2.390 9.361 -0.710 1.00 94.62 100 ALA A O 1
ATOM 751 N N . LYS A 1 101 ? -3.077 10.597 1.046 1.00 93.06 101 LYS A N 1
ATOM 752 C CA . LYS A 1 101 ? -4.414 10.933 0.534 1.00 93.06 101 LYS A CA 1
ATOM 753 C C . LYS A 1 101 ? -4.390 11.818 -0.715 1.00 93.06 101 LYS A C 1
ATOM 755 O O . LYS A 1 101 ? -5.385 11.849 -1.430 1.00 93.06 101 LYS A O 1
ATOM 760 N N . ASP A 1 102 ? -3.285 12.514 -0.966 1.00 93.31 102 ASP A N 1
ATOM 761 C CA . ASP A 1 102 ? -3.054 13.312 -2.177 1.00 93.31 102 ASP A CA 1
ATOM 762 C C . ASP A 1 102 ? -2.695 12.453 -3.410 1.00 93.31 102 ASP A C 1
ATOM 764 O O . ASP A 1 102 ? -2.556 12.982 -4.509 1.00 93.31 102 ASP A O 1
ATOM 768 N N . GLY A 1 103 ? -2.561 11.130 -3.240 1.00 92.62 103 GLY A N 1
ATOM 769 C CA . GLY A 1 103 ? -2.215 10.176 -4.296 1.00 92.62 103 GLY A CA 1
ATOM 770 C C . GLY A 1 103 ? -0.713 9.937 -4.458 1.00 92.62 103 GLY A C 1
ATOM 771 O O . GLY A 1 103 ? -0.316 9.006 -5.157 1.00 92.62 103 GLY A O 1
ATOM 772 N N . SER A 1 104 ? 0.137 10.713 -3.786 1.00 94.06 104 SER A N 1
ATOM 773 C CA . SER A 1 104 ? 1.578 10.477 -3.796 1.00 94.06 104 SER A CA 1
ATOM 774 C C . SER A 1 104 ? 1.940 9.271 -2.924 1.00 94.06 104 SER A C 1
ATOM 776 O O . SER A 1 104 ? 1.347 9.010 -1.872 1.00 94.06 104 SER A O 1
ATOM 778 N N . SER A 1 105 ? 2.904 8.474 -3.380 1.00 96.50 105 SER A N 1
ATOM 779 C CA . SER A 1 105 ? 3.389 7.302 -2.650 1.00 96.50 105 SER A CA 1
ATOM 780 C C . SER A 1 105 ? 4.860 7.055 -2.951 1.00 96.50 105 SER A C 1
ATOM 782 O O . SER A 1 105 ? 5.299 7.200 -4.089 1.00 96.50 105 SER A O 1
ATOM 784 N N . GLN A 1 106 ? 5.620 6.677 -1.927 1.00 96.81 106 GLN A N 1
ATOM 785 C CA . GLN A 1 106 ? 7.038 6.347 -2.040 1.00 96.81 106 GLN A CA 1
ATOM 786 C C . GLN A 1 106 ? 7.316 5.049 -1.300 1.00 96.81 106 GLN A C 1
ATOM 788 O O . GLN A 1 106 ? 6.828 4.842 -0.191 1.00 96.81 106 GLN A O 1
ATOM 793 N N . PHE A 1 107 ? 8.128 4.191 -1.907 1.00 96.69 107 PHE A N 1
ATOM 794 C CA . PHE A 1 107 ? 8.539 2.927 -1.318 1.00 96.69 107 PHE A CA 1
ATOM 795 C C . PHE A 1 107 ? 10.038 2.742 -1.521 1.00 96.69 107 PHE A C 1
ATOM 797 O O . PHE A 1 107 ? 10.496 2.604 -2.654 1.00 96.69 107 PHE A O 1
ATOM 804 N N . ASN A 1 108 ? 10.799 2.708 -0.429 1.00 95.62 108 ASN A N 1
ATOM 805 C CA . ASN A 1 108 ? 12.188 2.275 -0.467 1.00 95.62 108 ASN A CA 1
ATOM 806 C C . ASN A 1 108 ? 12.280 0.755 -0.241 1.00 95.62 108 ASN A C 1
ATOM 808 O O . ASN A 1 108 ? 11.603 0.216 0.632 1.00 95.62 108 ASN A O 1
ATOM 812 N N . ASN A 1 109 ? 13.147 0.078 -1.002 1.00 92.62 109 ASN A N 1
ATOM 813 C CA . ASN A 1 109 ? 13.435 -1.357 -0.867 1.00 92.62 109 ASN A CA 1
ATOM 814 C C . ASN A 1 109 ? 12.207 -2.289 -1.047 1.00 92.62 109 ASN A C 1
ATOM 816 O O . ASN A 1 109 ? 11.991 -3.221 -0.271 1.00 92.62 109 ASN A O 1
ATOM 820 N N . VAL A 1 110 ? 11.385 -2.032 -2.074 1.00 93.50 110 VAL A N 1
ATOM 821 C CA . VAL A 1 110 ? 10.147 -2.782 -2.362 1.00 93.50 110 VAL A CA 1
ATOM 822 C C . VAL A 1 110 ? 10.391 -4.067 -3.171 1.00 93.50 110 VAL A C 1
ATOM 824 O O . VAL A 1 110 ? 11.174 -4.080 -4.119 1.00 93.50 110 VAL A O 1
ATOM 827 N N . ILE A 1 111 ? 9.664 -5.144 -2.844 1.00 91.50 111 ILE A N 1
ATOM 828 C CA . ILE A 1 111 ? 9.564 -6.361 -3.669 1.00 91.50 111 ILE A CA 1
ATOM 829 C C . ILE A 1 111 ? 8.181 -6.398 -4.323 1.00 91.50 111 ILE A C 1
ATOM 831 O O . ILE A 1 111 ? 7.171 -6.545 -3.634 1.00 91.50 111 ILE A O 1
ATOM 835 N N . VAL A 1 112 ? 8.135 -6.329 -5.655 1.00 92.06 112 VAL A N 1
ATOM 836 C CA . VAL A 1 112 ? 6.897 -6.457 -6.439 1.00 92.06 112 VAL A CA 1
ATOM 837 C C . VAL A 1 112 ? 6.891 -7.806 -7.156 1.00 92.06 112 VAL A C 1
ATOM 839 O O . VAL A 1 112 ? 7.802 -8.108 -7.920 1.00 92.06 112 VAL A O 1
ATOM 842 N N . ARG A 1 113 ? 5.875 -8.637 -6.893 1.00 89.50 113 ARG A N 1
ATOM 843 C CA . ARG A 1 113 ? 5.733 -9.974 -7.509 1.00 89.50 113 ARG A CA 1
ATOM 844 C C . ARG A 1 113 ? 4.850 -9.991 -8.761 1.00 89.50 113 ARG A C 1
ATOM 846 O O . ARG A 1 113 ? 4.888 -10.960 -9.510 1.00 89.50 113 ARG A O 1
ATOM 853 N N . GLY A 1 114 ? 4.030 -8.960 -8.948 1.00 88.56 114 GLY A N 1
ATOM 854 C CA . GLY A 1 114 ? 3.114 -8.825 -10.080 1.00 88.56 114 GLY A CA 1
ATOM 855 C C . GLY A 1 114 ? 3.665 -7.943 -11.201 1.00 88.56 114 GLY A C 1
ATOM 856 O O . GLY A 1 114 ? 4.826 -7.536 -11.186 1.00 88.56 114 GLY A O 1
ATOM 857 N N . ALA A 1 115 ? 2.800 -7.628 -12.165 1.00 85.94 115 ALA A N 1
ATOM 858 C CA . ALA A 1 115 ? 3.105 -6.666 -13.217 1.00 85.94 115 ALA A CA 1
ATOM 859 C C . ALA A 1 115 ? 3.172 -5.234 -12.658 1.00 85.94 115 ALA A C 1
ATOM 861 O O . ALA A 1 115 ? 2.356 -4.850 -11.820 1.00 85.94 115 ALA A O 1
ATOM 862 N N . VAL A 1 116 ? 4.119 -4.441 -13.163 1.00 88.75 116 VAL A N 1
ATOM 863 C CA . VAL A 1 116 ? 4.233 -3.004 -12.884 1.00 88.75 116 VAL A CA 1
ATOM 864 C C . VAL A 1 116 ? 3.837 -2.241 -14.146 1.00 88.75 116 VAL A C 1
ATOM 866 O O . VAL A 1 116 ? 4.478 -2.400 -15.183 1.00 88.75 116 VAL A O 1
ATOM 869 N N . TYR A 1 117 ? 2.792 -1.418 -14.051 1.00 88.81 117 TYR A N 1
ATOM 870 C CA . TYR A 1 117 ? 2.393 -0.468 -15.091 1.00 88.81 117 TYR A CA 1
ATOM 871 C C . TYR A 1 117 ? 2.769 0.940 -14.634 1.00 88.81 117 TYR A C 1
ATOM 873 O O . TYR A 1 117 ? 2.319 1.381 -13.578 1.00 88.81 117 TYR A O 1
ATOM 881 N N . ALA A 1 118 ? 3.596 1.632 -15.415 1.00 88.44 118 ALA A N 1
ATOM 882 C CA . ALA A 1 118 ? 4.033 2.995 -15.135 1.00 88.44 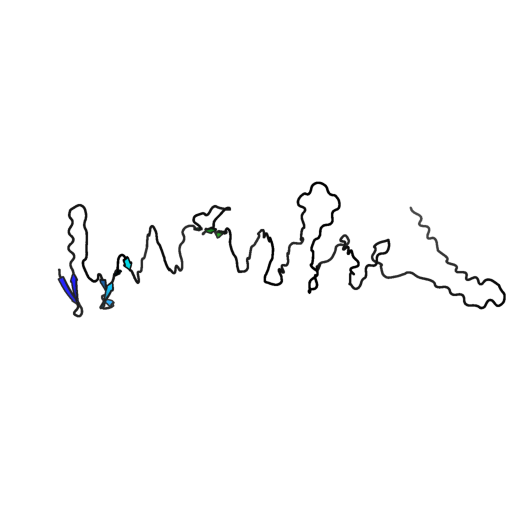118 ALA A CA 1
ATOM 883 C C . ALA A 1 118 ? 3.977 3.835 -16.417 1.00 88.44 118 ALA A C 1
ATOM 885 O O . ALA A 1 118 ? 4.263 3.324 -17.501 1.00 88.44 118 ALA A O 1
ATOM 886 N N . THR A 1 119 ? 3.595 5.108 -16.290 1.00 90.19 119 THR A N 1
ATOM 887 C CA . THR A 1 119 ? 3.557 6.059 -17.414 1.00 90.19 119 THR A CA 1
ATOM 888 C C . THR A 1 119 ? 4.965 6.466 -17.848 1.00 90.19 119 THR A C 1
ATOM 890 O O . THR A 1 119 ? 5.232 6.562 -19.044 1.00 90.19 119 THR A O 1
ATOM 893 N N . ASP A 1 120 ? 5.873 6.650 -16.886 1.00 85.31 120 ASP A N 1
ATOM 894 C CA . ASP A 1 120 ? 7.311 6.793 -17.107 1.00 85.31 120 ASP A CA 1
ATOM 895 C C . ASP A 1 120 ? 8.104 6.108 -15.984 1.00 85.31 120 ASP A C 1
ATOM 897 O O . ASP A 1 120 ? 7.540 5.652 -14.985 1.00 85.31 120 ASP A O 1
ATOM 901 N N . GLY A 1 121 ? 9.417 6.004 -16.177 1.00 81.50 121 GLY A N 1
ATOM 902 C CA . GLY A 1 121 ? 10.343 5.671 -15.108 1.00 81.50 121 GLY A CA 1
ATOM 903 C C . GLY A 1 121 ? 11.706 5.254 -15.640 1.00 81.50 121 GLY A C 1
ATOM 904 O O . GLY A 1 121 ? 11.892 5.013 -16.836 1.00 81.50 121 GLY A O 1
ATOM 905 N N . TRP A 1 122 ? 12.672 5.126 -14.734 1.00 76.00 122 TRP A N 1
ATOM 906 C CA . TRP A 1 122 ? 13.975 4.549 -15.048 1.00 76.00 122 TRP A CA 1
ATOM 907 C C . TRP A 1 122 ? 14.109 3.176 -14.391 1.00 76.00 122 TRP A C 1
ATOM 909 O O . TRP A 1 122 ? 13.977 3.045 -13.176 1.00 76.00 122 TRP A O 1
ATOM 919 N N . PHE A 1 123 ? 14.365 2.141 -15.194 1.00 78.75 123 PHE A N 1
ATOM 920 C CA . PHE A 1 123 ? 14.533 0.774 -14.705 1.00 78.75 123 PHE A CA 1
ATOM 921 C C . PHE A 1 123 ? 15.997 0.345 -14.829 1.00 78.75 123 PHE A C 1
ATOM 923 O O . PHE A 1 123 ? 16.478 0.042 -15.922 1.00 78.75 123 PHE A O 1
ATOM 930 N N . GLN A 1 124 ? 16.720 0.314 -13.706 1.00 72.25 124 GLN A N 1
ATOM 931 C CA . GLN A 1 124 ? 18.098 -0.175 -13.671 1.00 72.25 124 GLN A CA 1
ATOM 932 C C . GLN A 1 124 ? 18.125 -1.679 -13.381 1.00 72.25 124 GLN A C 1
ATOM 934 O O . GLN A 1 124 ? 17.950 -2.123 -12.247 1.00 72.25 124 GLN A O 1
ATOM 939 N N . VAL A 1 125 ? 18.411 -2.477 -14.407 1.00 70.62 125 VAL A N 1
ATOM 940 C CA . VAL A 1 125 ? 18.576 -3.931 -14.283 1.00 70.62 125 VAL A CA 1
ATOM 941 C C . VAL A 1 125 ? 20.051 -4.255 -14.101 1.00 70.62 125 VAL A C 1
ATOM 943 O O . VAL A 1 125 ? 20.848 -3.978 -14.992 1.00 70.62 125 VAL A O 1
ATOM 946 N N . ARG A 1 126 ? 20.432 -4.855 -12.965 1.00 61.75 126 ARG A N 1
ATOM 947 C CA . ARG A 1 126 ? 21.840 -5.198 -12.700 1.00 61.75 126 ARG A CA 1
ATOM 948 C C . ARG A 1 126 ? 22.239 -6.588 -13.207 1.00 61.75 126 ARG A C 1
ATOM 950 O O . ARG A 1 126 ? 23.293 -6.688 -13.809 1.00 61.75 126 ARG A O 1
ATOM 957 N N . TYR A 1 127 ? 21.415 -7.624 -13.036 1.00 59.28 127 TYR A N 1
ATOM 958 C CA . TYR A 1 127 ? 21.621 -8.968 -13.603 1.00 59.28 127 TYR A CA 1
ATOM 959 C C . TYR A 1 127 ? 20.282 -9.709 -13.636 1.00 59.28 127 TYR A C 1
ATOM 961 O O . TYR A 1 127 ? 19.672 -9.935 -12.594 1.00 59.28 127 TYR A O 1
ATOM 969 N N . MET A 1 128 ? 19.815 -10.109 -14.817 1.00 53.75 128 MET A N 1
ATOM 970 C CA . MET A 1 128 ? 18.679 -11.023 -14.934 1.00 53.75 128 MET A CA 1
ATOM 971 C C . MET A 1 128 ? 19.197 -12.453 -14.777 1.00 53.75 128 MET A C 1
ATOM 973 O O . MET A 1 128 ? 19.588 -13.077 -15.755 1.00 53.75 128 MET A O 1
ATOM 977 N N . ARG A 1 129 ? 19.199 -13.002 -13.559 1.00 48.34 129 ARG A N 1
ATOM 978 C CA . ARG A 1 129 ? 19.063 -14.458 -13.420 1.00 48.34 129 ARG A CA 1
ATOM 979 C C . ARG A 1 129 ? 17.583 -14.744 -13.229 1.00 48.34 129 ARG A C 1
ATOM 981 O O . ARG A 1 129 ? 17.102 -14.900 -12.112 1.00 48.34 129 ARG A O 1
ATOM 988 N N . THR A 1 130 ? 16.854 -14.730 -14.334 1.00 47.88 130 THR A N 1
ATOM 989 C CA . THR A 1 130 ? 15.475 -15.196 -14.362 1.00 47.88 130 THR A CA 1
ATOM 990 C C . THR A 1 130 ? 15.492 -16.723 -14.291 1.00 47.88 130 THR A C 1
ATOM 992 O O . THR A 1 130 ? 16.188 -17.384 -15.057 1.00 47.88 130 THR A O 1
ATOM 995 N N . THR A 1 131 ? 14.737 -17.315 -13.368 1.00 52.03 131 THR A N 1
ATOM 996 C CA . THR A 1 131 ? 14.383 -18.746 -13.437 1.00 52.03 131 THR A CA 1
ATOM 997 C C . THR A 1 131 ? 13.388 -19.023 -14.570 1.00 52.03 131 THR A C 1
ATOM 999 O O . THR A 1 131 ? 13.210 -20.169 -14.973 1.00 52.03 131 THR A O 1
ATOM 1002 N N . SER A 1 132 ? 12.775 -17.976 -15.132 1.00 46.31 132 SER A N 1
ATOM 1003 C CA . SER A 1 132 ? 12.043 -18.009 -16.394 1.00 46.31 132 SER A CA 1
ATOM 1004 C C . SER A 1 132 ? 12.984 -17.773 -17.583 1.00 46.31 132 SER A C 1
ATOM 1006 O O . SER A 1 132 ? 13.838 -16.891 -17.592 1.00 46.31 132 SER A O 1
ATOM 1008 N N . ARG A 1 133 ? 12.823 -18.600 -18.614 1.00 47.94 133 ARG A N 1
ATOM 1009 C CA . ARG A 1 133 ? 13.765 -18.836 -19.721 1.00 47.94 133 ARG A CA 1
ATOM 1010 C C . ARG A 1 133 ? 13.959 -17.662 -20.706 1.00 47.94 133 ARG A C 1
ATOM 1012 O O . ARG A 1 133 ? 14.678 -17.830 -21.684 1.00 47.94 133 ARG A O 1
ATOM 1019 N N . ALA A 1 134 ? 13.330 -16.505 -20.490 1.00 49.59 134 ALA A N 1
ATOM 1020 C CA . ALA A 1 134 ? 13.454 -15.337 -21.359 1.00 49.59 134 ALA A CA 1
ATOM 1021 C C . ALA A 1 134 ? 12.984 -14.055 -20.657 1.00 49.59 134 ALA A C 1
ATOM 1023 O O . ALA A 1 134 ? 11.847 -13.977 -20.197 1.00 49.59 134 ALA A O 1
ATOM 1024 N N . THR A 1 135 ? 13.813 -13.015 -20.676 1.00 54.59 135 THR A N 1
ATOM 1025 C CA . THR A 1 135 ? 13.307 -11.642 -20.645 1.00 54.59 135 THR A CA 1
ATOM 1026 C C . THR A 1 135 ? 13.051 -11.235 -22.089 1.00 54.59 135 THR A C 1
ATOM 1028 O O . THR A 1 135 ? 13.975 -10.867 -22.809 1.00 54.59 135 THR A O 1
ATOM 1031 N N . SER A 1 136 ? 11.806 -11.341 -22.544 1.00 55.00 136 SER A N 1
ATOM 1032 C CA . SER A 1 136 ? 11.384 -10.805 -23.838 1.00 55.00 136 SER A CA 1
ATOM 1033 C C . SER A 1 136 ? 10.595 -9.522 -23.604 1.00 55.00 136 SER A C 1
ATOM 1035 O O . SER A 1 136 ? 9.500 -9.564 -23.049 1.00 55.00 136 SER A O 1
ATOM 1037 N N . GLY A 1 137 ? 11.142 -8.386 -24.026 1.00 52.06 137 GLY A N 1
ATOM 1038 C CA . GLY A 1 137 ? 10.441 -7.106 -24.031 1.00 52.06 137 GLY A CA 1
ATOM 1039 C C . GLY A 1 137 ? 10.675 -6.399 -25.358 1.00 52.06 137 GLY A C 1
ATOM 1040 O O . GLY A 1 137 ? 11.812 -6.294 -25.811 1.00 52.06 137 GLY A O 1
ATOM 1041 N N . HIS A 1 138 ? 9.609 -5.914 -25.994 1.00 51.06 138 HIS A N 1
ATOM 1042 C CA . HIS A 1 138 ? 9.745 -4.929 -27.060 1.00 51.06 138 HIS A CA 1
ATOM 1043 C C . HIS A 1 138 ? 10.087 -3.586 -26.414 1.00 51.06 138 HIS A C 1
ATOM 1045 O O . HIS A 1 138 ? 9.211 -2.914 -25.874 1.00 51.06 138 HIS A O 1
ATOM 1051 N N . LEU A 1 139 ? 11.355 -3.178 -26.469 1.00 55.09 139 LEU A N 1
ATOM 1052 C CA . LEU A 1 139 ? 11.694 -1.771 -26.290 1.00 55.09 139 LEU A CA 1
ATOM 1053 C C . LEU A 1 139 ? 11.097 -1.030 -27.493 1.00 55.09 139 LEU A C 1
ATOM 1055 O O . LEU A 1 139 ? 11.623 -1.117 -28.595 1.00 55.09 139 LEU A O 1
ATOM 1059 N N . ARG A 1 140 ? 9.967 -0.336 -27.302 1.00 49.59 140 ARG A N 1
ATOM 1060 C CA . ARG A 1 140 ? 9.393 0.566 -28.324 1.00 49.59 140 ARG A CA 1
ATOM 1061 C C . ARG A 1 140 ? 10.263 1.805 -28.579 1.00 49.59 140 ARG A C 1
ATOM 1063 O O . ARG A 1 140 ? 9.960 2.575 -29.483 1.00 49.59 140 ARG A O 1
ATOM 1070 N N . SER A 1 141 ? 11.323 1.994 -27.790 1.00 52.00 141 SER A N 1
ATOM 1071 C CA . SER A 1 141 ? 12.379 2.958 -28.088 1.00 52.00 141 SER A CA 1
ATOM 1072 C C . SER A 1 141 ? 13.010 2.609 -29.433 1.00 52.00 141 SER A C 1
ATOM 1074 O O . SER A 1 141 ? 13.466 1.487 -29.639 1.00 52.00 141 SER A O 1
ATOM 1076 N N . THR A 1 142 ? 13.068 3.587 -30.329 1.00 51.97 142 THR A N 1
ATOM 1077 C CA . THR A 1 142 ? 13.688 3.489 -31.655 1.00 51.97 142 THR A CA 1
ATOM 1078 C C . THR A 1 142 ? 15.206 3.275 -31.611 1.00 51.97 142 THR A C 1
ATOM 1080 O O . THR A 1 142 ? 15.821 3.116 -32.661 1.00 51.97 142 THR A O 1
ATOM 1083 N N . SER A 1 143 ? 15.832 3.243 -30.427 1.00 52.84 143 SER A N 1
ATOM 1084 C CA . SER A 1 143 ? 17.255 2.939 -30.279 1.00 52.84 143 SER A CA 1
ATOM 1085 C C . SER A 1 143 ? 17.580 2.192 -28.977 1.00 52.84 143 SER A C 1
ATOM 1087 O O . SER A 1 143 ? 17.118 2.541 -27.886 1.00 52.84 143 SER A O 1
ATOM 1089 N N . LEU A 1 144 ? 18.412 1.153 -29.100 1.00 60.34 144 LEU A N 1
ATOM 1090 C CA . LEU A 1 144 ? 19.235 0.609 -28.022 1.00 60.34 144 LEU A CA 1
ATOM 1091 C C . LEU A 1 144 ? 20.597 1.306 -28.129 1.00 60.34 144 LEU A C 1
ATOM 1093 O O . LEU A 1 144 ? 21.342 1.053 -29.071 1.00 60.34 144 LEU A O 1
ATOM 1097 N N . SER A 1 145 ? 20.900 2.215 -27.202 1.00 51.97 145 SER A N 1
ATOM 1098 C CA . SER A 1 145 ? 22.138 3.003 -27.222 1.00 51.97 145 SER A CA 1
ATOM 1099 C C . SER A 1 145 ? 23.163 2.429 -26.244 1.00 51.97 145 SER A C 1
ATOM 1101 O O . SER A 1 145 ? 22.957 2.443 -25.031 1.00 51.97 145 SER A O 1
ATOM 1103 N N . THR A 1 146 ? 24.285 1.928 -26.759 1.00 55.06 146 THR A N 1
ATOM 1104 C CA . THR A 1 146 ? 25.473 1.618 -25.955 1.00 55.06 146 THR A CA 1
ATOM 1105 C C . THR A 1 146 ? 26.296 2.897 -25.787 1.00 55.06 146 THR A C 1
ATOM 1107 O O . THR A 1 146 ? 26.955 3.340 -26.727 1.00 55.06 146 THR A O 1
ATOM 1110 N N . ALA A 1 147 ? 26.257 3.518 -24.605 1.00 48.12 147 ALA A N 1
ATOM 1111 C CA . ALA A 1 147 ? 26.991 4.754 -24.332 1.00 48.12 147 ALA A CA 1
ATOM 1112 C C . ALA A 1 147 ? 28.360 4.499 -23.671 1.00 48.12 147 ALA A C 1
ATOM 1114 O O . ALA A 1 147 ? 28.503 3.704 -22.744 1.00 48.12 147 ALA A O 1
ATOM 1115 N N . ARG A 1 148 ? 29.372 5.243 -24.130 1.00 52.28 148 ARG A N 1
ATOM 1116 C CA . ARG A 1 148 ? 30.736 5.309 -23.584 1.00 52.28 148 ARG A CA 1
ATOM 1117 C C . ARG A 1 148 ? 30.736 5.963 -22.196 1.00 52.28 148 ARG A C 1
ATOM 1119 O O . ARG A 1 148 ? 30.400 7.139 -22.080 1.00 52.28 148 ARG A O 1
ATOM 1126 N N . ALA A 1 149 ? 31.254 5.290 -21.169 1.00 40.41 149 ALA A N 1
ATOM 1127 C CA . ALA A 1 149 ? 31.851 6.015 -20.046 1.00 40.41 149 ALA A CA 1
ATOM 1128 C C . ALA A 1 149 ? 33.170 6.631 -20.547 1.00 40.41 149 ALA A C 1
ATOM 1130 O O . ALA A 1 149 ? 33.983 5.936 -21.157 1.00 40.41 149 ALA A O 1
ATOM 1131 N N . ARG A 1 150 ? 33.356 7.948 -20.388 1.00 40.25 150 ARG A N 1
ATOM 1132 C CA . ARG A 1 150 ? 34.515 8.696 -20.914 1.00 40.25 150 ARG A CA 1
ATOM 1133 C C . ARG A 1 150 ? 35.842 7.997 -20.572 1.00 40.25 150 ARG A C 1
ATOM 1135 O O . ARG A 1 150 ? 36.338 8.130 -19.463 1.00 40.25 150 ARG A O 1
ATOM 1142 N N . CYS A 1 151 ? 36.448 7.314 -21.542 1.00 43.44 151 CYS A N 1
ATOM 1143 C CA . CYS A 1 151 ? 37.811 6.798 -21.425 1.00 43.44 151 CYS A CA 1
ATOM 1144 C C . CYS A 1 151 ? 38.768 7.732 -22.178 1.00 43.44 151 CYS A C 1
ATOM 1146 O O . CYS A 1 151 ? 38.580 8.001 -23.370 1.00 43.44 151 CYS A O 1
ATOM 1148 N N . ARG A 1 152 ? 39.745 8.302 -21.469 1.00 49.53 152 ARG A N 1
ATOM 1149 C CA . ARG A 1 152 ? 40.702 9.279 -21.999 1.00 49.53 152 ARG A CA 1
ATOM 1150 C C . ARG A 1 152 ? 41.763 8.536 -22.825 1.00 49.53 152 ARG A C 1
ATOM 1152 O O . ARG A 1 152 ? 42.571 7.819 -22.257 1.00 49.53 152 ARG A O 1
ATOM 1159 N N . ARG A 1 153 ? 41.769 8.791 -24.143 1.00 50.06 153 ARG A N 1
ATOM 1160 C CA . ARG A 1 153 ? 42.785 8.404 -25.151 1.00 50.06 153 ARG A CA 1
ATOM 1161 C C . ARG A 1 153 ? 42.934 6.916 -25.490 1.00 50.06 153 ARG A C 1
ATOM 1163 O O . ARG A 1 153 ? 43.983 6.358 -25.214 1.00 50.06 153 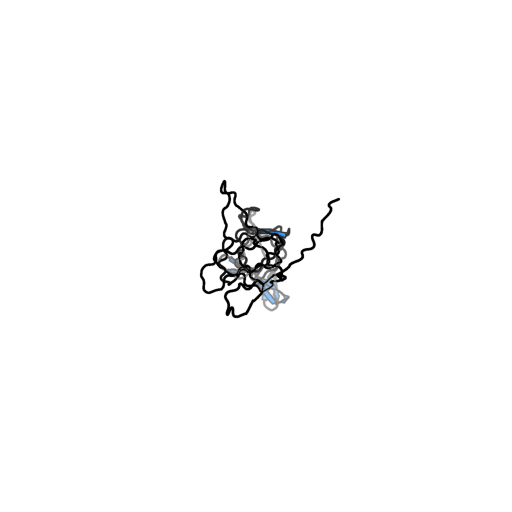ARG A O 1
ATOM 1170 N N . LEU A 1 154 ? 41.996 6.337 -26.237 1.00 50.59 154 LEU A N 1
ATOM 1171 C CA . LEU A 1 154 ? 42.328 5.303 -27.230 1.00 50.59 154 LEU A CA 1
ATOM 1172 C C . LEU A 1 154 ? 41.405 5.495 -28.444 1.00 50.59 154 LEU A C 1
ATOM 1174 O O . LEU A 1 154 ? 40.183 5.482 -28.305 1.00 50.59 154 LEU A O 1
ATOM 1178 N N . HIS A 1 155 ? 41.985 5.767 -29.614 1.00 47.16 155 HIS A N 1
ATOM 1179 C CA . HIS A 1 155 ? 41.273 5.807 -30.892 1.00 47.16 155 HIS A CA 1
ATOM 1180 C C . HIS A 1 155 ? 41.212 4.373 -31.450 1.00 47.16 155 HIS A C 1
ATOM 1182 O O . HIS A 1 155 ? 42.245 3.714 -31.501 1.00 47.16 155 HIS A O 1
ATOM 1188 N N . GLY A 1 156 ? 40.026 3.890 -31.849 1.00 52.38 156 GLY A N 1
ATOM 1189 C CA . GLY A 1 156 ? 39.877 2.640 -32.616 1.00 52.38 156 GLY A CA 1
ATOM 1190 C C . GLY A 1 156 ? 39.808 1.321 -31.829 1.00 52.38 156 GLY A C 1
ATOM 1191 O O . GLY A 1 156 ? 40.434 0.351 -32.239 1.00 52.38 156 GLY A O 1
ATOM 1192 N N . GLN A 1 157 ? 39.055 1.243 -30.724 1.00 53.53 157 GLN A N 1
ATOM 1193 C CA . GLN A 1 157 ? 38.774 -0.041 -30.057 1.00 53.53 157 GLN A CA 1
ATOM 1194 C C . GLN A 1 157 ? 37.382 -0.583 -30.411 1.00 53.53 157 GLN A C 1
ATOM 1196 O O . GLN A 1 157 ? 36.388 0.135 -30.307 1.00 53.53 157 GLN A O 1
ATOM 1201 N N . TRP A 1 158 ? 37.326 -1.861 -30.790 1.00 51.59 158 TRP A N 1
ATOM 1202 C CA . TRP A 1 158 ? 36.095 -2.627 -30.994 1.00 51.59 158 TRP A CA 1
ATOM 1203 C C . TRP A 1 158 ? 35.419 -2.933 -29.649 1.00 51.59 158 TRP A C 1
ATOM 1205 O O . TRP A 1 158 ? 36.106 -3.257 -28.679 1.00 51.59 158 TRP A O 1
ATOM 1215 N N . PHE A 1 159 ? 34.086 -2.859 -29.581 1.00 52.88 159 PHE A N 1
ATOM 1216 C CA . PHE A 1 159 ? 33.311 -3.302 -28.417 1.00 52.88 159 PHE A CA 1
ATOM 1217 C C . PHE A 1 159 ? 32.372 -4.447 -28.798 1.00 52.88 159 PHE A C 1
ATOM 1219 O O . PHE A 1 159 ? 31.807 -4.482 -29.888 1.00 52.88 159 PHE A O 1
ATOM 1226 N N . GLU A 1 160 ? 32.212 -5.395 -27.882 1.00 60.00 160 GLU A N 1
ATOM 1227 C CA . GLU A 1 160 ? 31.366 -6.571 -28.061 1.00 60.00 160 GLU A CA 1
ATOM 1228 C C . GLU A 1 160 ? 29.951 -6.265 -27.544 1.00 60.00 160 GLU A C 1
ATOM 1230 O O . GLU A 1 160 ? 29.767 -5.989 -26.360 1.00 60.00 160 GLU A O 1
ATOM 1235 N N . LEU A 1 161 ? 28.948 -6.287 -28.431 1.00 66.56 161 LEU A N 1
ATOM 1236 C CA . LEU A 1 161 ? 27.544 -6.034 -28.070 1.00 66.56 161 LEU A CA 1
ATOM 1237 C C . LEU A 1 161 ? 26.924 -7.210 -27.299 1.00 66.56 161 LEU A C 1
ATOM 1239 O O . LEU A 1 161 ? 26.106 -7.011 -26.402 1.00 66.56 161 LEU A O 1
ATOM 1243 N N . ALA A 1 162 ? 27.301 -8.438 -27.652 1.00 66.81 162 ALA A N 1
ATOM 1244 C CA . ALA A 1 162 ? 26.851 -9.650 -26.986 1.00 66.81 162 ALA A CA 1
ATOM 1245 C C . ALA A 1 162 ? 27.876 -10.774 -27.174 1.00 66.81 162 ALA A C 1
ATOM 1247 O O . ALA A 1 162 ? 28.321 -11.020 -28.294 1.00 66.81 162 ALA A O 1
ATOM 1248 N N . ARG A 1 163 ? 28.181 -11.487 -26.083 1.00 66.62 163 ARG A N 1
ATOM 1249 C CA . ARG A 1 163 ? 28.937 -12.742 -26.099 1.00 66.62 163 ARG A CA 1
ATOM 1250 C C . ARG A 1 163 ? 27.991 -13.897 -25.826 1.00 66.62 163 ARG A C 1
ATOM 1252 O O . ARG A 1 163 ? 27.318 -13.903 -24.795 1.00 66.62 163 ARG A O 1
ATOM 1259 N N . PHE A 1 164 ? 27.977 -14.898 -26.696 1.00 69.44 164 PHE A N 1
ATOM 1260 C CA . PHE A 1 164 ? 27.246 -16.136 -26.441 1.00 69.44 164 PHE A CA 1
ATOM 1261 C C . PHE A 1 164 ? 28.236 -17.245 -26.080 1.00 69.44 164 PHE A C 1
ATOM 1263 O O . PHE A 1 164 ? 29.187 -17.464 -26.832 1.00 69.44 164 PHE A O 1
ATOM 1270 N N . PRO A 1 165 ? 28.060 -17.943 -24.945 1.00 63.97 165 PRO A N 1
ATOM 1271 C CA . PRO A 1 165 ? 28.857 -19.127 -24.660 1.00 63.97 165 PRO A CA 1
ATOM 1272 C C . PRO A 1 165 ? 28.552 -20.216 -25.696 1.00 63.97 165 PRO A C 1
ATOM 1274 O O . PRO A 1 165 ? 27.433 -20.295 -26.208 1.00 63.97 165 PRO A O 1
ATOM 1277 N N . ALA A 1 166 ? 29.531 -21.077 -25.978 1.00 62.09 166 ALA A N 1
ATOM 1278 C CA . ALA A 1 166 ? 29.285 -22.317 -26.704 1.00 62.09 166 ALA A CA 1
ATOM 1279 C C . ALA A 1 166 ? 28.355 -23.189 -25.844 1.00 62.09 166 ALA A C 1
ATOM 1281 O O . ALA A 1 166 ? 28.787 -23.804 -24.874 1.00 62.09 166 ALA A O 1
ATOM 1282 N N . ALA A 1 167 ? 27.060 -23.148 -26.137 1.00 58.31 167 ALA A N 1
ATOM 1283 C CA . ALA A 1 167 ? 26.015 -23.811 -25.369 1.00 58.31 167 ALA A CA 1
ATOM 1284 C C . ALA A 1 167 ? 25.101 -24.610 -26.308 1.00 58.31 167 ALA A C 1
ATOM 1286 O O . ALA A 1 167 ? 25.063 -24.365 -27.510 1.00 58.31 167 ALA A O 1
ATOM 1287 N N . GLU A 1 168 ? 24.336 -25.551 -25.754 1.00 59.81 168 GLU A N 1
ATOM 1288 C CA . GLU A 1 168 ? 23.480 -26.513 -26.477 1.00 59.81 168 GLU A CA 1
ATOM 1289 C C . GLU A 1 168 ? 22.280 -25.895 -27.230 1.00 59.81 168 GLU A C 1
ATOM 1291 O O . GLU A 1 168 ? 21.428 -26.608 -27.759 1.00 59.81 168 GLU A O 1
ATOM 1296 N N . PHE A 1 169 ? 22.173 -24.568 -27.292 1.00 67.00 169 PHE A N 1
ATOM 1297 C CA . PHE A 1 169 ? 21.108 -23.865 -28.002 1.00 67.00 169 PHE A CA 1
ATOM 1298 C C . PHE A 1 169 ? 21.685 -22.975 -29.102 1.00 67.00 169 PHE A C 1
ATOM 1300 O O . PHE A 1 169 ? 22.869 -22.667 -29.112 1.00 67.00 169 PHE A O 1
ATOM 1307 N N . ARG A 1 170 ? 20.846 -22.558 -30.055 1.00 63.03 170 ARG A N 1
ATOM 1308 C CA . ARG A 1 170 ? 21.255 -21.699 -31.175 1.00 63.03 170 ARG A CA 1
ATOM 1309 C C . ARG A 1 170 ? 21.239 -20.226 -30.738 1.00 63.03 170 ARG A C 1
ATOM 1311 O O . ARG A 1 170 ? 20.144 -19.664 -30.671 1.00 63.03 170 ARG A O 1
ATOM 1318 N N . PRO A 1 171 ? 22.385 -19.581 -30.438 1.00 67.94 171 PRO A N 1
ATOM 1319 C CA . PRO A 1 171 ? 22.403 -18.148 -30.180 1.00 67.94 171 PRO A CA 1
ATOM 1320 C C . PRO A 1 171 ? 22.049 -17.388 -31.462 1.00 67.94 171 PRO A C 1
ATOM 1322 O O . PRO A 1 171 ? 22.495 -17.747 -32.552 1.00 67.94 171 PRO A O 1
ATOM 1325 N N . GLY A 1 172 ? 21.235 -16.344 -31.341 1.00 67.81 172 GLY A N 1
ATOM 1326 C CA . GLY A 1 172 ? 20.810 -15.541 -32.480 1.00 67.81 172 GLY A CA 1
ATOM 1327 C C . GLY A 1 172 ? 20.531 -14.104 -32.074 1.00 67.81 172 GLY A C 1
ATOM 1328 O O . GLY A 1 172 ? 19.863 -13.851 -31.074 1.00 67.81 172 GLY A O 1
ATOM 1329 N N . ILE A 1 173 ? 21.027 -13.168 -32.879 1.00 75.00 173 ILE A N 1
ATOM 1330 C CA . ILE A 1 173 ? 20.642 -11.758 -32.841 1.00 75.00 173 ILE A CA 1
ATOM 1331 C C . ILE A 1 173 ? 19.749 -11.535 -34.057 1.00 75.00 173 ILE A C 1
ATOM 1333 O O . ILE A 1 173 ? 20.181 -11.746 -35.188 1.00 75.00 173 ILE A O 1
ATOM 1337 N N . ASN A 1 174 ? 18.489 -11.163 -33.830 1.00 69.81 174 ASN A N 1
ATOM 1338 C CA . ASN A 1 174 ? 17.544 -10.884 -34.908 1.00 69.81 174 ASN A CA 1
ATOM 1339 C C . ASN A 1 174 ? 17.387 -9.368 -35.055 1.00 69.81 174 ASN A C 1
ATOM 1341 O O . ASN A 1 174 ? 16.774 -8.723 -34.205 1.00 69.81 174 ASN A O 1
ATOM 1345 N N . ILE A 1 175 ? 17.953 -8.813 -36.124 1.00 73.00 175 ILE A N 1
ATOM 1346 C CA . ILE A 1 175 ? 17.788 -7.406 -36.485 1.00 73.00 175 ILE A CA 1
ATOM 1347 C C . ILE A 1 175 ? 16.486 -7.310 -37.285 1.00 73.00 175 ILE A C 1
ATOM 1349 O O . ILE A 1 175 ? 16.428 -7.715 -38.443 1.00 73.00 175 ILE A O 1
ATOM 1353 N N . ARG A 1 176 ? 15.412 -6.839 -36.643 1.00 61.59 176 ARG A N 1
ATOM 1354 C CA . ARG A 1 176 ? 14.099 -6.666 -37.280 1.00 61.59 176 ARG A CA 1
ATOM 1355 C C . ARG A 1 176 ? 13.926 -5.207 -37.701 1.00 61.59 176 ARG A C 1
ATOM 1357 O O . ARG A 1 176 ? 13.843 -4.341 -36.839 1.00 61.59 176 ARG A O 1
ATOM 1364 N N . GLY A 1 177 ? 13.859 -4.953 -39.006 1.00 66.81 177 GLY A N 1
ATOM 1365 C CA . GLY A 1 177 ? 13.722 -3.614 -39.591 1.00 66.81 177 GLY A CA 1
ATOM 1366 C C . GLY A 1 177 ? 14.416 -3.519 -40.952 1.00 66.81 177 GLY A C 1
ATOM 1367 O O . GLY A 1 177 ? 15.138 -4.436 -41.338 1.00 66.81 177 GLY A O 1
ATOM 1368 N N . GLY A 1 178 ? 14.175 -2.435 -41.690 1.00 63.03 178 GLY A N 1
ATOM 1369 C CA . GLY A 1 178 ? 14.977 -2.099 -42.867 1.00 63.03 178 GLY A CA 1
ATOM 1370 C C . GLY A 1 178 ? 16.307 -1.486 -42.437 1.00 63.03 178 GLY A C 1
ATOM 1371 O O . GLY A 1 178 ? 16.341 -0.710 -41.485 1.00 63.03 178 GLY A O 1
ATOM 1372 N N . LEU A 1 179 ? 17.385 -1.842 -43.127 1.00 71.81 179 LEU A N 1
ATOM 1373 C CA . LEU A 1 179 ? 18.659 -1.133 -43.039 1.00 71.81 179 LEU A CA 1
ATOM 1374 C C . LEU A 1 179 ? 18.599 0.059 -43.995 1.00 71.81 179 LEU A C 1
ATOM 1376 O O . LEU A 1 179 ? 18.093 -0.075 -45.113 1.00 71.81 179 LEU A O 1
ATOM 1380 N N . LEU A 1 180 ? 19.093 1.219 -43.572 1.00 75.06 180 LEU A N 1
ATOM 1381 C CA . LEU A 1 180 ? 19.300 2.336 -44.490 1.00 75.06 180 LEU A CA 1
ATOM 1382 C C . LEU A 1 180 ? 20.432 1.989 -45.468 1.00 75.06 180 LEU A C 1
ATOM 1384 O O . LEU A 1 180 ? 21.290 1.162 -45.170 1.00 75.06 180 LEU A O 1
ATOM 1388 N N . GLN A 1 181 ? 20.483 2.657 -46.625 1.00 76.44 181 GLN A N 1
ATOM 1389 C CA . GLN A 1 181 ? 21.546 2.453 -47.626 1.00 76.44 181 GLN A CA 1
ATOM 1390 C C . GLN A 1 181 ? 22.961 2.709 -47.064 1.00 76.44 181 GLN A C 1
ATOM 1392 O O . GLN A 1 181 ? 23.945 2.213 -47.605 1.00 76.44 181 GLN A O 1
ATOM 1397 N N . THR A 1 182 ? 23.058 3.480 -45.980 1.00 73.38 182 THR A N 1
ATOM 1398 C CA . THR A 1 182 ? 24.303 3.810 -45.276 1.00 73.38 182 THR A CA 1
ATOM 1399 C C . THR A 1 182 ? 24.669 2.833 -44.158 1.00 73.38 182 THR A C 1
ATOM 1401 O O . THR A 1 182 ? 25.777 2.918 -43.632 1.00 73.38 182 THR A O 1
ATOM 1404 N N . ASP A 1 183 ? 23.763 1.939 -43.753 1.00 74.19 183 ASP A N 1
ATOM 1405 C CA . ASP A 1 183 ? 24.036 0.977 -42.686 1.00 74.19 183 ASP A CA 1
ATOM 1406 C C . ASP A 1 183 ? 24.871 -0.187 -43.235 1.00 74.19 183 ASP A C 1
ATOM 1408 O O . ASP A 1 183 ? 24.653 -0.662 -44.349 1.00 74.19 183 ASP A O 1
ATOM 1412 N N . SER A 1 184 ? 25.824 -0.685 -42.445 1.00 69.19 184 SER A N 1
ATOM 1413 C CA . SER A 1 184 ? 26.669 -1.822 -42.827 1.00 69.19 184 SER A CA 1
ATOM 1414 C C . SER A 1 184 ? 26.582 -2.945 -41.796 1.00 69.19 184 SER A C 1
ATOM 1416 O O . SER A 1 184 ? 26.567 -2.709 -40.588 1.00 69.19 184 SER A O 1
ATOM 1418 N N . ILE A 1 185 ? 26.514 -4.186 -42.283 1.00 75.25 185 ILE A N 1
ATOM 1419 C CA . ILE A 1 185 ? 26.660 -5.393 -41.467 1.00 75.25 185 ILE A CA 1
ATOM 1420 C C . ILE A 1 185 ? 27.948 -6.077 -41.905 1.00 75.25 185 ILE A C 1
ATOM 1422 O O . ILE A 1 185 ? 28.015 -6.638 -42.998 1.00 75.25 185 ILE A O 1
ATOM 1426 N N . THR A 1 186 ? 28.951 -6.059 -41.033 1.00 71.38 186 THR A N 1
ATOM 1427 C CA . THR A 1 186 ? 30.219 -6.765 -41.240 1.00 71.38 186 THR A CA 1
ATOM 1428 C C . THR A 1 186 ? 30.212 -8.059 -40.436 1.00 71.38 186 THR A C 1
ATOM 1430 O O . THR A 1 186 ? 29.852 -8.062 -39.259 1.00 71.38 186 THR A O 1
ATOM 1433 N N . ILE A 1 187 ? 30.583 -9.171 -41.072 1.00 74.44 187 ILE A N 1
ATOM 1434 C CA . ILE A 1 187 ? 30.716 -10.479 -40.428 1.00 74.44 187 ILE A CA 1
ATOM 1435 C C . ILE A 1 187 ? 32.142 -10.969 -40.626 1.00 74.44 187 ILE A C 1
ATOM 1437 O O . ILE A 1 187 ? 32.550 -11.274 -41.745 1.00 74.44 187 ILE A O 1
ATOM 1441 N N . ASP A 1 188 ? 32.862 -11.102 -39.520 1.00 71.38 188 ASP A N 1
ATOM 1442 C CA . ASP A 1 188 ? 34.230 -11.606 -39.490 1.00 71.38 188 ASP A CA 1
ATOM 1443 C C . ASP A 1 188 ? 34.266 -13.077 -39.038 1.00 71.38 188 ASP A C 1
ATOM 1445 O O . ASP A 1 188 ? 33.378 -13.555 -38.329 1.00 71.38 188 ASP A O 1
ATOM 1449 N N . GLY A 1 189 ? 35.292 -13.829 -39.458 1.00 74.31 189 GLY A N 1
ATOM 1450 C CA . GLY A 1 189 ? 35.489 -15.227 -39.034 1.00 74.31 189 GLY A CA 1
ATOM 1451 C C . GLY A 1 189 ? 34.785 -16.297 -39.885 1.00 74.31 189 GLY A C 1
ATOM 1452 O O . GLY A 1 189 ? 34.550 -17.404 -39.408 1.00 74.31 189 GLY A O 1
ATOM 1453 N N . GLY A 1 190 ? 34.447 -15.997 -41.146 1.00 64.69 190 GLY A N 1
ATOM 1454 C CA . GLY A 1 190 ? 33.945 -16.987 -42.116 1.00 64.69 190 GLY A CA 1
ATOM 1455 C C . GLY A 1 190 ? 32.470 -17.377 -41.959 1.00 64.69 190 GLY A C 1
ATOM 1456 O O . GLY A 1 190 ? 31.997 -18.312 -42.615 1.00 64.69 190 GLY A O 1
ATOM 1457 N N . ALA A 1 191 ? 31.720 -16.673 -41.110 1.00 67.12 191 ALA A N 1
ATOM 1458 C CA . ALA A 1 191 ? 30.277 -16.847 -41.016 1.00 67.12 191 ALA A CA 1
ATOM 1459 C C . ALA A 1 191 ? 29.578 -16.370 -42.305 1.00 67.12 191 ALA A C 1
ATOM 1461 O O . ALA A 1 191 ? 29.993 -15.421 -42.964 1.00 67.12 191 ALA A O 1
ATOM 1462 N N . LYS A 1 192 ? 28.514 -17.078 -42.698 1.00 65.44 192 LYS A N 1
ATOM 1463 C CA . LYS A 1 192 ? 27.804 -16.849 -43.964 1.00 65.44 192 LYS A CA 1
ATOM 1464 C C . LYS A 1 192 ? 26.533 -16.041 -43.718 1.00 65.44 192 LYS A C 1
ATOM 1466 O O . LYS A 1 192 ? 25.676 -16.493 -42.958 1.00 65.44 192 LYS A O 1
ATOM 1471 N N . LEU A 1 193 ? 26.360 -14.926 -44.430 1.00 66.44 193 LEU A N 1
ATOM 1472 C CA . LEU A 1 193 ? 25.039 -14.332 -44.645 1.00 66.44 193 LEU A CA 1
ATOM 1473 C C . LEU A 1 193 ? 24.234 -15.302 -45.505 1.00 66.44 193 LEU A C 1
ATOM 1475 O O . LEU A 1 193 ? 24.430 -15.398 -46.713 1.00 66.44 193 LEU A O 1
ATOM 1479 N N . ARG A 1 194 ? 23.364 -16.086 -44.875 1.00 60.53 194 ARG A N 1
ATOM 1480 C CA . ARG A 1 194 ? 22.408 -16.916 -45.603 1.00 60.53 194 ARG A CA 1
ATOM 1481 C C . ARG A 1 194 ? 21.141 -16.100 -45.813 1.00 60.53 194 ARG A C 1
ATOM 1483 O O . ARG A 1 194 ? 20.243 -16.124 -44.982 1.00 60.53 194 ARG A O 1
ATOM 1490 N N . ALA A 1 195 ? 21.078 -15.392 -46.925 1.00 52.88 195 ALA A N 1
ATOM 1491 C CA . ALA A 1 195 ? 19.826 -14.964 -47.532 1.00 52.88 195 ALA A CA 1
ATOM 1492 C C . ALA A 1 195 ? 19.876 -15.387 -49.004 1.00 52.88 195 ALA A C 1
ATOM 1494 O O . ALA A 1 195 ? 20.951 -15.713 -49.501 1.00 52.88 195 ALA A O 1
ATOM 1495 N N . GLY A 1 196 ? 18.762 -15.371 -49.730 1.00 56.06 196 GLY A N 1
ATOM 1496 C CA . GLY A 1 196 ? 18.734 -15.561 -51.187 1.00 56.06 196 GLY A CA 1
ATOM 1497 C C . GLY A 1 196 ? 19.540 -14.535 -52.007 1.00 56.06 196 GLY A C 1
ATOM 1498 O O . GLY A 1 196 ? 19.209 -14.340 -53.165 1.00 56.06 196 GLY A O 1
ATOM 1499 N N . MET A 1 197 ? 20.567 -13.888 -51.443 1.00 54.06 197 MET A N 1
ATOM 1500 C CA . MET A 1 197 ? 21.632 -13.137 -52.108 1.00 54.06 197 MET A CA 1
ATOM 1501 C C . MET A 1 197 ? 22.916 -13.270 -51.259 1.00 54.06 197 MET A C 1
ATOM 1503 O O . MET A 1 197 ? 22.920 -12.930 -50.076 1.00 54.06 197 MET A O 1
ATOM 1507 N N . SER A 1 198 ? 23.987 -13.819 -51.847 1.00 51.12 198 SER A N 1
ATOM 1508 C CA . SER A 1 198 ? 25.278 -14.097 -51.193 1.00 51.12 198 SER A CA 1
ATOM 1509 C C . SER A 1 198 ? 26.244 -12.922 -51.367 1.00 51.12 198 SER A C 1
ATOM 1511 O O . SER A 1 198 ? 26.500 -12.511 -52.495 1.00 51.12 198 SER A O 1
ATOM 1513 N N . TYR A 1 199 ? 26.837 -12.435 -50.275 1.00 47.34 199 TYR A N 1
ATOM 1514 C CA . TYR A 1 199 ? 28.013 -11.558 -50.318 1.00 47.34 199 TYR A CA 1
ATOM 1515 C C . TYR A 1 199 ? 29.261 -12.416 -50.567 1.00 47.34 199 TYR A C 1
ATOM 1517 O O . TYR A 1 199 ? 29.523 -13.355 -49.812 1.00 47.34 199 TYR A O 1
ATOM 1525 N N . ALA A 1 200 ? 30.009 -12.125 -51.631 1.00 50.69 200 ALA A N 1
ATOM 1526 C CA . ALA A 1 200 ? 31.332 -12.690 -51.879 1.00 50.69 200 ALA A CA 1
ATOM 1527 C C . ALA A 1 200 ? 32.337 -11.529 -51.976 1.00 50.69 200 ALA A C 1
ATOM 1529 O O . ALA A 1 200 ? 32.072 -10.580 -52.714 1.00 50.69 200 ALA A O 1
ATOM 1530 N N . PRO A 1 201 ? 33.460 -11.565 -51.237 1.00 45.09 201 PRO A N 1
ATOM 1531 C CA . PRO A 1 201 ? 34.416 -10.468 -51.224 1.00 45.09 201 PRO A CA 1
ATOM 1532 C C . PRO A 1 201 ? 35.212 -10.446 -52.537 1.00 45.09 201 PRO A C 1
ATOM 1534 O O . PRO A 1 201 ? 36.082 -11.283 -52.767 1.00 45.09 201 PRO A O 1
ATOM 1537 N N . GLY A 1 202 ? 34.887 -9.482 -53.397 1.00 45.75 202 GLY A N 1
ATOM 1538 C CA . GLY A 1 202 ? 35.735 -8.981 -54.480 1.00 45.75 202 GLY A CA 1
ATOM 1539 C C . GLY A 1 202 ? 36.109 -7.523 -54.199 1.00 45.75 202 GLY A C 1
ATOM 1540 O O . GLY A 1 202 ? 35.431 -6.863 -53.411 1.00 45.75 202 GLY A O 1
ATOM 1541 N N . ALA A 1 203 ? 37.187 -7.040 -54.820 1.00 50.56 203 ALA A N 1
ATOM 1542 C CA . ALA A 1 203 ? 37.894 -5.799 -54.480 1.00 50.56 203 ALA A CA 1
ATOM 1543 C C . ALA A 1 203 ? 37.055 -4.500 -54.444 1.00 50.56 203 ALA A C 1
ATOM 1545 O O . ALA A 1 203 ? 37.529 -3.526 -53.871 1.00 50.56 203 ALA A O 1
ATOM 1546 N N . ASP A 1 204 ? 35.812 -4.499 -54.936 1.00 53.56 204 ASP A N 1
ATOM 1547 C CA . ASP A 1 204 ? 34.970 -3.296 -54.998 1.00 53.56 204 ASP A CA 1
ATOM 1548 C C . ASP A 1 204 ? 33.699 -3.341 -54.128 1.00 53.56 204 ASP A C 1
ATOM 1550 O O . ASP A 1 204 ? 32.872 -2.439 -54.222 1.00 53.56 204 ASP A O 1
ATOM 1554 N N . GLY A 1 205 ? 33.505 -4.357 -53.272 1.00 54.41 205 GLY A N 1
ATOM 1555 C CA . GLY A 1 205 ? 32.487 -4.338 -52.197 1.00 54.41 205 GLY A CA 1
ATOM 1556 C C . GLY A 1 205 ? 31.022 -4.055 -52.598 1.00 54.41 205 GLY A C 1
ATOM 1557 O O . GLY A 1 205 ? 30.195 -3.795 -51.726 1.00 54.41 205 GLY A O 1
ATOM 1558 N N . GLY A 1 206 ? 30.680 -4.091 -53.888 1.00 51.50 206 GLY A N 1
ATOM 1559 C CA . GLY A 1 206 ? 29.374 -3.696 -54.414 1.00 51.50 206 GLY A CA 1
ATOM 1560 C C . GLY A 1 206 ? 28.422 -4.867 -54.659 1.00 51.50 206 GLY A C 1
ATOM 1561 O O . GLY A 1 206 ? 28.831 -5.957 -55.061 1.00 51.50 206 GLY A O 1
ATOM 1562 N N . LEU A 1 207 ? 27.123 -4.623 -54.450 1.00 47.38 207 LEU A N 1
ATOM 1563 C CA . LEU A 1 207 ? 26.040 -5.509 -54.887 1.00 47.38 207 LEU A CA 1
ATOM 1564 C C . LEU A 1 207 ? 26.138 -5.699 -56.403 1.00 47.38 207 LEU A C 1
ATOM 1566 O O . LEU A 1 207 ? 26.108 -4.718 -57.136 1.00 47.38 207 LEU A O 1
ATOM 1570 N N . ASN A 1 208 ? 26.242 -6.942 -56.869 1.00 49.81 208 ASN A N 1
ATOM 1571 C CA . ASN A 1 208 ? 26.321 -7.245 -58.294 1.00 49.81 208 ASN A CA 1
ATOM 1572 C C . ASN A 1 208 ? 24.910 -7.112 -58.912 1.00 49.81 208 ASN A C 1
ATOM 1574 O O . ASN A 1 208 ? 24.044 -7.932 -58.582 1.00 49.81 208 ASN A O 1
ATOM 1578 N N . PRO A 1 209 ? 24.621 -6.095 -59.748 1.00 48.16 209 PRO A N 1
ATOM 1579 C CA . PRO A 1 209 ? 23.340 -6.014 -60.433 1.00 48.16 209 PRO A CA 1
ATOM 1580 C C . PRO A 1 209 ? 23.303 -7.090 -61.527 1.00 48.16 209 PRO A C 1
ATOM 1582 O O . PRO A 1 209 ? 24.257 -7.274 -62.280 1.00 48.16 209 PRO A O 1
ATOM 1585 N N . GLY A 1 210 ? 22.210 -7.849 -61.587 1.00 41.56 210 GLY A N 1
ATOM 1586 C CA . GLY A 1 210 ? 22.032 -8.912 -62.571 1.00 41.56 210 GLY A CA 1
ATOM 1587 C C . GLY A 1 210 ? 22.116 -8.401 -64.015 1.00 41.56 210 GLY A C 1
ATOM 1588 O O . GLY A 1 210 ? 21.276 -7.603 -64.410 1.00 41.56 210 GLY A O 1
ATOM 1589 N N . TYR A 1 211 ? 23.073 -8.961 -64.773 1.00 42.12 211 TYR A N 1
ATOM 1590 C CA . TYR A 1 211 ? 23.257 -8.939 -66.242 1.00 42.12 211 TYR A CA 1
ATOM 1591 C C . TYR A 1 211 ? 23.482 -7.537 -66.872 1.00 42.12 211 TYR A C 1
ATOM 1593 O O . TYR A 1 211 ? 22.852 -6.561 -66.503 1.00 42.12 211 TYR A O 1
ATOM 1601 N N . LEU A 1 212 ? 24.390 -7.308 -67.829 1.00 46.97 212 LEU A N 1
ATOM 1602 C CA . LEU A 1 212 ? 24.777 -8.086 -69.010 1.00 46.97 212 LEU A CA 1
ATOM 1603 C C . LEU A 1 212 ? 26.293 -7.995 -69.261 1.00 46.97 212 LEU A C 1
ATOM 1605 O O . LEU A 1 212 ? 26.812 -6.933 -69.596 1.00 46.97 212 LEU A O 1
ATOM 1609 N N . SER A 1 213 ? 26.997 -9.122 -69.200 1.00 45.47 213 SER A N 1
ATOM 1610 C CA . SER A 1 213 ? 28.298 -9.277 -69.861 1.00 45.47 213 SER A CA 1
ATOM 1611 C C . SER A 1 213 ? 28.054 -10.096 -71.129 1.00 45.47 213 SER A C 1
ATOM 1613 O O . SER A 1 213 ? 27.765 -11.287 -71.043 1.00 45.47 213 SER A O 1
ATOM 1615 N N . TYR A 1 214 ? 28.129 -9.484 -72.313 1.00 57.38 214 TYR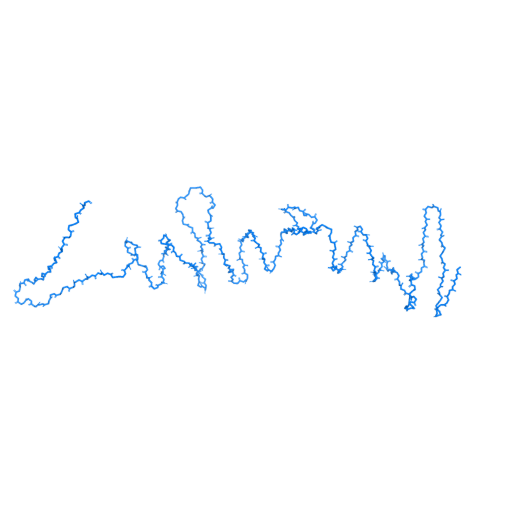 A N 1
ATOM 1616 C CA . TYR A 1 214 ? 28.197 -10.257 -73.555 1.00 57.38 214 TYR A CA 1
ATOM 1617 C C . TYR A 1 214 ? 29.619 -10.809 -73.683 1.00 57.38 214 TYR A C 1
ATOM 1619 O O . TYR A 1 214 ? 30.539 -10.082 -74.046 1.00 57.38 214 TYR A O 1
ATOM 1627 N N . ALA A 1 215 ? 29.819 -12.086 -73.362 1.00 59.44 215 ALA A N 1
ATOM 1628 C CA . ALA A 1 215 ? 31.049 -12.791 -73.706 1.00 59.44 215 ALA A CA 1
ATOM 1629 C C . ALA A 1 215 ? 30.880 -13.409 -75.102 1.00 59.44 215 ALA A C 1
ATOM 1631 O O . ALA A 1 215 ? 29.993 -14.236 -75.310 1.00 59.44 215 ALA A O 1
ATOM 1632 N N . MET A 1 216 ? 31.711 -13.010 -76.066 1.00 63.50 216 MET A N 1
ATOM 1633 C CA . MET A 1 216 ? 31.732 -13.617 -77.399 1.00 63.50 216 MET A CA 1
ATOM 1634 C C . MET A 1 216 ? 32.834 -14.690 -77.425 1.00 63.50 216 MET A C 1
ATOM 1636 O O . MET A 1 216 ? 34.015 -14.370 -77.323 1.00 63.50 216 MET A O 1
ATOM 1640 N N . LEU A 1 217 ? 32.452 -15.971 -77.499 1.00 65.19 217 LEU A N 1
ATOM 1641 C CA . LEU A 1 217 ? 33.378 -17.112 -77.546 1.00 65.19 217 LEU A CA 1
ATOM 1642 C C . LEU A 1 217 ? 33.632 -17.522 -79.003 1.00 65.19 217 LEU A C 1
ATOM 1644 O O . LEU A 1 217 ? 32.737 -18.053 -79.659 1.00 65.19 217 LEU A O 1
ATOM 1648 N N . LEU A 1 218 ? 34.854 -17.323 -79.498 1.00 65.38 218 LEU A N 1
ATOM 1649 C CA . LEU A 1 218 ? 35.267 -17.729 -80.846 1.00 65.38 218 LEU A CA 1
ATOM 1650 C C . LEU A 1 218 ? 36.075 -19.033 -80.780 1.00 65.38 218 LEU A C 1
ATOM 1652 O O . LEU A 1 218 ? 37.082 -19.103 -80.078 1.00 65.38 218 LEU A O 1
ATOM 1656 N N . ARG A 1 219 ? 35.646 -20.075 -81.506 1.00 61.50 219 ARG A N 1
ATOM 1657 C CA . ARG A 1 219 ? 36.382 -21.346 -81.647 1.00 61.50 219 ARG A CA 1
ATOM 1658 C C . ARG A 1 219 ? 36.719 -21.597 -83.114 1.00 61.50 219 ARG A C 1
ATOM 1660 O O . ARG A 1 219 ? 35.812 -21.721 -83.929 1.00 61.50 219 ARG A O 1
ATOM 1667 N N . GLY A 1 220 ? 38.008 -21.719 -83.427 1.00 60.97 220 GLY A N 1
ATOM 1668 C CA . GLY A 1 220 ? 38.486 -22.271 -84.695 1.00 60.97 220 GLY A CA 1
ATOM 1669 C C . GLY A 1 220 ? 38.670 -23.777 -84.582 1.00 60.97 220 GLY A C 1
ATOM 1670 O O . GLY A 1 220 ? 39.352 -24.235 -83.670 1.00 60.97 220 GLY A O 1
ATOM 1671 N N . THR A 1 221 ? 38.087 -24.556 -85.490 1.00 61.88 221 THR A N 1
ATOM 1672 C CA . THR A 1 221 ? 38.360 -25.996 -85.593 1.00 61.88 221 THR A CA 1
ATOM 1673 C C . THR A 1 221 ? 38.708 -26.349 -87.034 1.00 61.88 221 THR A C 1
ATOM 1675 O O . THR A 1 221 ? 37.853 -26.253 -87.911 1.00 61.88 221 THR A O 1
ATOM 1678 N N . GLY A 1 222 ? 39.955 -26.766 -87.267 1.00 58.47 222 GLY A N 1
ATOM 1679 C CA . GLY A 1 222 ? 40.467 -27.240 -88.555 1.00 58.47 222 GLY A CA 1
ATOM 1680 C C . GLY A 1 222 ? 41.783 -28.007 -88.370 1.00 58.47 222 GLY A C 1
ATOM 1681 O O . GLY A 1 222 ? 42.532 -27.731 -87.437 1.00 58.47 222 GLY A O 1
ATOM 1682 N N . ALA A 1 223 ? 42.059 -28.995 -89.222 1.00 57.91 223 ALA A N 1
ATOM 1683 C CA . ALA A 1 223 ? 43.319 -29.740 -89.224 1.00 57.91 223 ALA A CA 1
ATOM 1684 C C . ALA A 1 223 ? 44.327 -29.051 -90.161 1.00 57.91 223 ALA A C 1
ATOM 1686 O O . ALA A 1 223 ? 44.063 -28.908 -91.352 1.00 57.91 223 ALA A O 1
ATOM 1687 N N . THR A 1 224 ? 45.484 -28.623 -89.653 1.00 56.44 224 THR A N 1
ATOM 1688 C CA . THR A 1 224 ? 46.559 -28.032 -90.467 1.00 56.44 224 THR A CA 1
ATOM 1689 C C . THR A 1 224 ? 47.423 -29.126 -91.095 1.00 56.44 224 THR A C 1
ATOM 1691 O O . THR A 1 224 ? 48.553 -29.355 -90.677 1.00 56.44 224 THR A O 1
ATOM 1694 N N . SER A 1 225 ? 46.954 -29.804 -92.146 1.00 60.44 225 SER A N 1
ATOM 1695 C CA . SER A 1 225 ? 47.790 -30.781 -92.874 1.00 60.44 225 SER A CA 1
ATOM 1696 C C . SER A 1 225 ? 48.854 -30.135 -93.785 1.00 60.44 225 SER A C 1
ATOM 1698 O O . SER A 1 225 ? 49.246 -30.718 -94.790 1.00 60.44 225 SER A O 1
ATOM 1700 N N . GLY A 1 226 ? 49.325 -28.927 -93.461 1.00 60.47 226 GLY A N 1
ATOM 1701 C CA . GLY A 1 226 ? 50.249 -28.163 -94.306 1.00 60.47 226 GLY A CA 1
ATOM 1702 C C . GLY A 1 226 ? 50.869 -26.914 -93.669 1.00 60.47 226 GLY A C 1
ATOM 1703 O O . GLY A 1 226 ? 51.254 -26.009 -94.395 1.00 60.47 226 GLY A O 1
ATOM 1704 N N . GLY A 1 227 ? 50.948 -26.828 -92.334 1.00 58.72 227 GLY A N 1
ATOM 1705 C CA . GLY A 1 227 ? 51.820 -25.861 -91.641 1.00 58.72 227 GLY A CA 1
ATOM 1706 C C . GLY A 1 227 ? 51.516 -24.355 -91.774 1.00 58.72 227 GLY A C 1
ATOM 1707 O O . GLY A 1 227 ? 52.322 -23.558 -91.306 1.00 58.72 227 GLY A O 1
ATOM 1708 N N . GLY A 1 228 ? 50.391 -23.939 -92.365 1.00 59.91 228 GLY A N 1
ATOM 1709 C CA . GLY A 1 228 ? 49.949 -22.533 -92.370 1.00 59.91 228 GLY A CA 1
ATOM 1710 C C . GLY A 1 228 ? 49.167 -22.144 -91.104 1.00 59.91 228 GLY A C 1
ATOM 1711 O O . GLY A 1 228 ? 48.419 -22.964 -90.568 1.00 59.91 228 GLY A O 1
ATOM 1712 N N . SER A 1 229 ? 49.317 -20.904 -90.618 1.00 60.97 229 SER A N 1
ATOM 1713 C CA . SER A 1 229 ? 48.593 -20.384 -89.443 1.00 60.97 229 SER A CA 1
ATOM 1714 C C . SER A 1 229 ? 47.104 -20.159 -89.733 1.00 60.97 229 SER A C 1
ATOM 1716 O O . SER A 1 229 ? 46.759 -19.549 -90.742 1.00 60.97 229 SER A O 1
ATOM 1718 N N . MET A 1 230 ? 46.219 -20.592 -88.827 1.00 62.06 230 MET A N 1
ATOM 1719 C CA . MET A 1 230 ? 44.802 -20.205 -88.844 1.00 62.06 230 MET A CA 1
ATOM 1720 C C . MET A 1 230 ? 44.628 -18.844 -88.165 1.00 62.06 230 MET A C 1
ATOM 1722 O O . MET A 1 230 ? 44.967 -18.698 -86.993 1.00 62.06 230 MET A O 1
ATOM 1726 N N . GLU A 1 231 ? 44.066 -17.871 -88.876 1.00 61.84 231 GLU A N 1
ATOM 1727 C CA . GLU A 1 231 ? 43.737 -16.550 -88.338 1.00 61.84 231 GLU A CA 1
ATOM 1728 C C . GLU A 1 231 ? 42.209 -16.414 -88.216 1.00 61.84 231 GLU A C 1
ATOM 1730 O O . GLU A 1 231 ? 41.482 -16.579 -89.195 1.00 61.84 231 GLU A O 1
ATOM 1735 N N . LEU A 1 232 ? 41.705 -16.154 -87.003 1.00 64.75 232 LEU A N 1
ATOM 1736 C CA . LEU A 1 232 ? 40.313 -15.750 -86.771 1.00 64.75 232 LEU A CA 1
ATOM 1737 C C . LEU A 1 232 ? 40.276 -14.236 -86.566 1.00 64.75 232 LEU A C 1
ATOM 1739 O O . LEU A 1 232 ? 40.689 -13.746 -85.517 1.00 64.75 232 LEU A O 1
ATOM 1743 N N . ALA A 1 233 ? 39.761 -13.500 -87.549 1.00 63.56 233 ALA A N 1
ATOM 1744 C CA . ALA A 1 233 ? 39.596 -12.055 -87.448 1.00 63.56 233 ALA A CA 1
ATOM 1745 C C . ALA A 1 233 ? 38.232 -11.703 -86.826 1.00 63.56 233 ALA A C 1
ATOM 1747 O O . ALA A 1 233 ? 37.183 -12.078 -87.351 1.00 63.56 233 ALA A O 1
ATOM 1748 N N . LEU A 1 234 ? 38.243 -10.951 -85.721 1.00 65.62 234 LEU A N 1
ATOM 1749 C CA . LEU A 1 234 ? 37.058 -10.316 -85.140 1.00 65.62 234 LEU A CA 1
ATOM 1750 C C . LEU A 1 234 ? 37.145 -8.805 -85.385 1.00 65.62 234 LEU A C 1
ATOM 1752 O O . LEU A 1 234 ? 38.010 -8.141 -84.820 1.00 65.62 234 LEU A O 1
ATOM 1756 N N . SER A 1 235 ? 36.255 -8.253 -86.215 1.00 65.06 235 SER A N 1
ATOM 1757 C CA . SER A 1 235 ? 36.159 -6.803 -86.431 1.00 65.06 235 SER A CA 1
ATOM 1758 C C . SER A 1 235 ? 35.039 -6.224 -85.567 1.00 65.06 235 SER A C 1
ATOM 1760 O O . SER A 1 235 ? 33.861 -6.472 -85.819 1.00 65.06 235 SER A O 1
ATOM 1762 N N . LEU A 1 236 ? 35.403 -5.468 -84.528 1.00 64.44 236 LEU A N 1
ATOM 1763 C CA . LEU A 1 236 ? 34.460 -4.660 -83.754 1.00 64.44 236 LEU A CA 1
ATOM 1764 C C . LEU A 1 236 ? 34.503 -3.217 -84.263 1.00 64.44 236 LEU A C 1
ATOM 1766 O O . LEU A 1 236 ? 35.490 -2.514 -84.058 1.00 64.44 236 LEU A O 1
ATOM 1770 N N . CYS A 1 237 ? 33.424 -2.752 -84.893 1.00 53.50 237 CYS A N 1
ATOM 1771 C CA . CYS A 1 237 ? 33.260 -1.333 -85.196 1.00 53.50 237 CYS A CA 1
ATOM 1772 C C . CYS A 1 237 ? 32.630 -0.638 -83.984 1.00 53.50 237 CYS A C 1
ATOM 1774 O O . CYS A 1 237 ? 31.443 -0.811 -83.704 1.00 53.50 237 CYS A O 1
ATOM 1776 N N . MET A 1 238 ? 33.425 0.136 -83.247 1.00 57.22 238 MET A N 1
ATOM 1777 C CA . MET A 1 238 ? 32.906 1.032 -82.216 1.00 57.22 238 MET A CA 1
ATOM 1778 C C . MET A 1 238 ? 32.616 2.388 -82.861 1.00 57.22 238 MET A C 1
ATOM 1780 O O . MET A 1 238 ? 33.522 3.038 -83.378 1.00 57.22 238 MET A O 1
ATOM 1784 N N . LYS A 1 239 ? 31.358 2.834 -82.834 1.00 51.59 239 LYS A N 1
ATOM 1785 C CA . LYS A 1 239 ? 31.007 4.202 -83.225 1.00 51.59 239 LYS A CA 1
ATOM 1786 C C . LYS A 1 239 ? 31.396 5.118 -82.062 1.00 51.59 239 LYS A C 1
ATOM 1788 O O . LYS A 1 239 ? 30.730 5.100 -81.031 1.00 51.59 239 LYS A O 1
ATOM 1793 N N . GLN A 1 240 ? 32.486 5.874 -82.195 1.00 46.62 240 GLN A N 1
ATOM 1794 C CA . GLN A 1 240 ? 32.766 6.986 -81.282 1.00 46.62 240 GLN A CA 1
ATOM 1795 C C . GLN A 1 240 ? 31.598 7.971 -81.396 1.00 46.62 240 GLN A C 1
ATOM 1797 O O . GLN A 1 240 ? 31.359 8.547 -82.456 1.00 46.62 240 GLN A O 1
ATOM 1802 N N . VAL A 1 241 ? 30.820 8.108 -80.326 1.00 55.16 241 VAL A N 1
ATOM 1803 C CA . VAL A 1 241 ? 29.921 9.248 -80.166 1.00 55.16 241 VAL A CA 1
ATOM 1804 C C . VAL A 1 241 ? 30.795 10.350 -79.582 1.00 55.16 241 VAL A C 1
ATOM 1806 O O . VAL A 1 241 ? 31.077 10.329 -78.386 1.00 55.16 241 VAL A O 1
ATOM 1809 N N . GLU A 1 242 ? 31.290 11.261 -80.422 1.00 45.62 242 GLU A N 1
ATOM 1810 C CA . GLU A 1 242 ? 31.915 12.491 -79.933 1.00 45.62 242 GLU A CA 1
ATOM 1811 C C . GLU A 1 242 ? 30.869 13.259 -79.119 1.00 45.62 242 GLU A C 1
ATOM 1813 O O . GLU A 1 242 ? 29.876 13.762 -79.646 1.00 45.62 242 GLU A O 1
ATOM 1818 N N . GLN A 1 243 ? 31.067 13.310 -77.802 1.00 52.22 243 GLN A N 1
ATOM 1819 C CA . GLN A 1 243 ? 30.370 14.268 -76.960 1.00 52.22 243 GLN A CA 1
ATOM 1820 C C . GLN A 1 243 ? 31.043 15.623 -77.168 1.00 52.22 243 GLN A C 1
ATOM 1822 O O . GLN A 1 243 ? 32.064 15.922 -76.552 1.00 52.22 243 GLN A O 1
ATOM 1827 N N . HIS A 1 244 ? 30.477 16.450 -78.045 1.00 44.41 244 HIS A N 1
ATOM 1828 C CA . HIS A 1 244 ? 30.773 17.875 -78.024 1.00 44.41 244 HIS A CA 1
ATOM 1829 C C . HIS A 1 244 ? 30.191 18.457 -76.733 1.00 44.41 244 HIS A C 1
ATOM 1831 O O . HIS A 1 244 ? 28.977 18.598 -76.596 1.00 44.41 244 HIS A O 1
ATOM 1837 N N . ALA A 1 245 ? 31.063 18.753 -75.770 1.00 47.62 245 ALA A N 1
ATOM 1838 C CA . ALA A 1 245 ? 30.726 19.626 -74.659 1.00 47.62 245 ALA A CA 1
ATOM 1839 C C . ALA A 1 245 ? 30.511 21.044 -75.212 1.00 47.62 245 ALA A C 1
ATOM 1841 O O . ALA A 1 245 ? 31.397 21.588 -75.874 1.00 47.62 245 ALA A O 1
ATOM 1842 N N . CYS A 1 246 ? 29.335 21.611 -74.953 1.00 45.94 246 CYS A N 1
ATOM 1843 C CA . CYS A 1 246 ? 29.039 23.030 -75.100 1.00 45.94 246 CYS A CA 1
ATOM 1844 C C . CYS A 1 246 ? 28.663 23.585 -73.727 1.00 45.94 246 CYS A C 1
ATOM 1846 O O . CYS A 1 246 ? 28.037 22.825 -72.950 1.00 45.94 246 CYS A O 1
#

Foldseek 3Di:
DDWDADPNDTDDDDDDWDDPVPDTDDDDPDPADFDQDPVVRDTHGPWDDDDPDIDDPDDDDPDDDDPDDDDPDDDDPDDPDDFKDWDPPDDPPPDTWIQTPVRDIDHDPDDDPDDDDDPDDDDDDDDDPDPDPDDDDPPPPPDDDDDDPDDPDDPDDDDDPDDDPPDPDDDDDDDPDDDDPPDDDDDPDPDWPDDPAGDDDDPPRDDDDDDDDDDDDDDDDDDCPDPDDDDDDDDDDDDPPPPDDD

InterPro domains:
  IPR015406 Tip attachment protein J, central straight fiber domain [PF09327] (4-72)
  IPR053171 Viral Tip Attachment Protein [PTHR36251] (3-124)

Organism: Klebsiella pneumoniae (NCBI:txid573)

Sequence (246 aa):
MKVETVNGKNVGAGITLGSNGETSDMILYADRFSLFNRNNATAVPVMVAEGNELYIDTARIKNSSLTSTKIADGSITNAKIGNEIRSNDFVDGSRGWRIAKDGSSQFNNVIVRGAVYATDGWFQVRYMRTTSRATSGHLRSTSLSTARARCRRLHGQWFELARFPAAEFRPGINIRGGLLQTDSITIDGGAKLRAGMSYAPGADGGLNPGYLSYAMLLRGTGATSGGGSMELALSLCMKQVEQHAC

Secondary structure (DSSP, 8-state):
-EEEEETTEEEEE-----B-SS-B------S--EEEETTTTEEEES-EEETTEEE-S----SS---SS---SS---SS---SSEEE-TT-BTTTBSEEEETTS-EEESS----S----SS----------SSS-------SS----PPP--SS-SS----S----S-SS-------SPPPTT------SS----SSS-----TT-----S--------------TT-PPP----------------

Radius of gyration: 48.21 Å; chains: 1; bounding box: 93×54×146 Å

pLDDT: mean 70.44, std 16.23, range [40.25, 98.06]